Protein AF-A0AB34ILG1-F1 (afdb_monomer)

Structure (mmCIF, N/CA/C/O backbone):
data_AF-A0AB34ILG1-F1
#
_entry.id   AF-A0AB34ILG1-F1
#
loop_
_atom_site.group_PDB
_atom_site.id
_atom_site.type_symbol
_atom_site.label_atom_id
_atom_site.label_alt_id
_atom_site.label_comp_id
_atom_site.label_asym_id
_atom_site.label_entity_id
_atom_site.label_seq_id
_atom_site.pdbx_PDB_ins_code
_atom_site.Cartn_x
_atom_site.Cartn_y
_atom_site.Cartn_z
_atom_site.occupancy
_atom_site.B_iso_or_equiv
_atom_site.auth_seq_id
_atom_site.auth_comp_id
_atom_site.auth_asym_id
_atom_site.auth_atom_id
_atom_site.pdbx_PDB_model_num
ATOM 1 N N . MET A 1 1 ? 26.987 10.050 3.019 1.00 57.41 1 MET A N 1
ATOM 2 C CA . MET A 1 1 ? 26.642 11.376 2.452 1.00 57.41 1 MET A CA 1
ATOM 3 C C . MET A 1 1 ? 26.433 11.309 0.934 1.00 57.41 1 MET A C 1
ATOM 5 O O . MET A 1 1 ? 25.330 11.596 0.497 1.00 57.41 1 MET A O 1
ATOM 9 N N . LEU A 1 2 ? 27.408 10.835 0.140 1.00 61.94 2 LEU A N 1
ATOM 10 C CA . LEU A 1 2 ? 27.275 10.655 -1.325 1.00 61.94 2 LEU A CA 1
ATOM 11 C C . LEU A 1 2 ? 26.090 9.765 -1.751 1.00 61.94 2 LEU A C 1
ATOM 13 O O . LEU A 1 2 ? 25.306 10.160 -2.605 1.00 61.94 2 LEU A O 1
ATOM 17 N N . GLN A 1 3 ? 25.895 8.614 -1.101 1.00 64.69 3 GLN A N 1
ATOM 18 C CA . GLN A 1 3 ? 24.770 7.710 -1.397 1.00 64.69 3 GLN A CA 1
ATOM 19 C C . GLN A 1 3 ? 23.391 8.344 -1.128 1.00 64.69 3 GLN A C 1
ATOM 21 O O . GLN A 1 3 ? 22.456 8.147 -1.898 1.00 64.69 3 GLN A O 1
ATOM 26 N N . GLN A 1 4 ? 23.262 9.152 -0.069 1.00 67.81 4 GLN A N 1
ATOM 27 C CA . GLN A 1 4 ? 22.016 9.868 0.233 1.00 67.81 4 GLN A CA 1
ATOM 28 C C . GLN A 1 4 ? 21.728 10.955 -0.808 1.00 67.81 4 GLN A C 1
ATOM 30 O O . GLN A 1 4 ? 20.590 11.097 -1.243 1.00 67.81 4 GLN A O 1
ATOM 35 N N . PHE A 1 5 ? 22.754 11.687 -1.249 1.00 72.12 5 PHE A N 1
ATOM 36 C CA . PHE A 1 5 ? 22.608 12.703 -2.291 1.00 72.12 5 PHE A CA 1
ATOM 37 C C . PHE A 1 5 ? 22.235 12.089 -3.649 1.00 72.12 5 PHE A C 1
ATOM 39 O O . PHE A 1 5 ? 21.337 12.585 -4.333 1.00 72.12 5 PHE A O 1
ATOM 46 N N . ALA A 1 6 ? 22.866 10.967 -4.008 1.00 76.69 6 ALA A N 1
ATOM 47 C CA . ALA A 1 6 ? 22.524 10.207 -5.205 1.00 76.69 6 ALA A CA 1
ATOM 48 C C . ALA A 1 6 ? 21.062 9.732 -5.164 1.00 76.69 6 ALA A C 1
ATOM 50 O O . ALA A 1 6 ? 20.320 9.959 -6.117 1.00 76.69 6 ALA A O 1
ATOM 51 N N .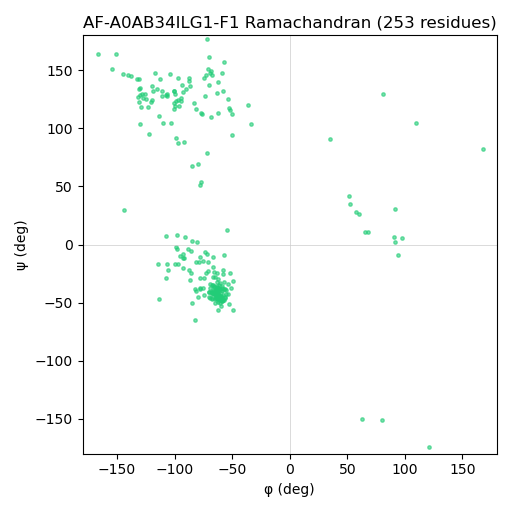 ARG A 1 7 ? 20.610 9.171 -4.033 1.00 76.38 7 ARG A N 1
ATOM 52 C CA . ARG A 1 7 ? 19.216 8.740 -3.852 1.00 76.38 7 ARG A CA 1
ATOM 53 C C . ARG A 1 7 ? 18.220 9.893 -3.986 1.00 76.38 7 ARG A C 1
ATOM 55 O O . ARG A 1 7 ? 17.243 9.754 -4.710 1.00 76.38 7 ARG A O 1
ATOM 62 N N . LEU A 1 8 ? 18.483 11.038 -3.353 1.00 83.31 8 LEU A N 1
ATOM 63 C CA . LEU A 1 8 ? 17.628 12.227 -3.470 1.00 83.31 8 LEU A CA 1
ATOM 64 C C . LEU A 1 8 ? 17.539 12.737 -4.914 1.00 83.31 8 LEU A C 1
ATOM 66 O O . LEU A 1 8 ? 16.471 13.151 -5.360 1.00 83.31 8 LEU A O 1
ATOM 70 N N . THR A 1 9 ? 18.648 12.679 -5.652 1.00 85.06 9 THR A N 1
ATOM 71 C CA . THR A 1 9 ? 18.693 13.078 -7.065 1.00 85.06 9 THR A CA 1
ATOM 72 C C . THR A 1 9 ? 17.872 12.126 -7.934 1.00 85.06 9 THR A C 1
ATOM 74 O O . THR A 1 9 ? 17.068 12.575 -8.750 1.00 85.06 9 THR A O 1
ATOM 77 N N . VAL A 1 10 ? 18.024 10.812 -7.729 1.00 85.44 10 VAL A N 1
ATOM 78 C CA . VAL A 1 10 ? 17.210 9.795 -8.411 1.00 85.44 10 VAL A CA 1
ATOM 79 C C . VAL A 1 10 ? 15.730 9.995 -8.089 1.00 85.44 10 VAL A C 1
ATOM 81 O O . VAL A 1 10 ? 14.915 10.013 -9.007 1.00 85.44 10 VAL A O 1
ATOM 84 N N . ASP A 1 11 ? 15.376 10.236 -6.826 1.00 86.62 11 ASP A N 1
ATOM 85 C CA . ASP A 1 11 ? 13.991 10.480 -6.412 1.00 86.62 11 ASP A CA 1
ATOM 86 C C . ASP A 1 11 ? 13.402 11.733 -7.063 1.00 86.62 11 ASP A C 1
ATOM 88 O O . ASP A 1 11 ? 12.284 11.684 -7.578 1.00 86.62 11 ASP A O 1
ATOM 92 N N . ALA A 1 12 ? 14.157 12.832 -7.135 1.00 87.88 12 ALA A N 1
ATOM 93 C CA . ALA A 1 12 ? 13.716 14.056 -7.802 1.00 87.88 12 ALA A CA 1
ATOM 94 C C . ALA A 1 12 ? 13.417 13.844 -9.300 1.00 87.88 12 ALA A C 1
ATOM 96 O O . ALA A 1 12 ? 12.498 14.464 -9.838 1.00 87.88 12 ALA A O 1
ATOM 97 N N . LEU A 1 13 ? 14.155 12.950 -9.967 1.00 88.12 13 LEU A N 1
ATOM 98 C CA . LEU A 1 13 ? 13.954 12.611 -11.379 1.00 88.12 13 LEU A CA 1
ATOM 99 C C . LEU A 1 13 ? 12.837 11.580 -11.592 1.00 88.12 13 LEU A C 1
ATOM 101 O O . LEU A 1 13 ? 12.086 11.670 -12.567 1.00 88.12 13 LEU A O 1
ATOM 105 N N . MET A 1 14 ? 12.737 10.591 -10.703 1.00 86.44 14 MET A N 1
ATOM 106 C CA . MET A 1 14 ? 11.816 9.464 -10.838 1.00 86.44 14 MET A CA 1
ATOM 107 C C . MET A 1 14 ? 10.406 9.804 -10.379 1.00 86.44 14 MET A C 1
ATOM 109 O O . MET A 1 14 ? 9.450 9.418 -11.050 1.00 86.44 14 MET A O 1
ATOM 113 N N . ARG A 1 15 ? 10.260 10.561 -9.286 1.00 87.81 15 ARG A N 1
ATOM 114 C CA . ARG A 1 15 ? 8.960 10.924 -8.715 1.00 87.81 15 ARG A CA 1
ATOM 115 C C . ARG A 1 15 ? 7.973 11.475 -9.750 1.00 87.81 15 ARG A C 1
ATOM 117 O O . ARG A 1 15 ? 6.908 10.881 -9.880 1.00 87.81 15 ARG A O 1
ATOM 124 N N . PRO A 1 16 ? 8.270 12.547 -10.515 1.00 89.50 16 PRO A N 1
ATOM 125 C CA . PRO A 1 16 ? 7.291 13.098 -11.454 1.00 89.50 16 PRO A CA 1
ATOM 126 C C . PRO A 1 16 ? 6.920 12.108 -12.566 1.00 89.50 16 PRO A C 1
ATOM 128 O O . PRO A 1 16 ? 5.757 12.041 -12.960 1.00 89.50 16 PRO A O 1
ATOM 131 N N . LYS A 1 17 ? 7.882 11.302 -13.037 1.00 89.06 17 LYS A N 1
ATOM 132 C CA . LYS A 1 17 ? 7.656 10.300 -14.089 1.00 89.06 17 LYS A CA 1
ATOM 133 C C . LYS A 1 17 ? 6.755 9.169 -13.609 1.00 89.06 17 LYS A C 1
ATOM 135 O O . LYS A 1 17 ? 5.810 8.815 -14.305 1.00 89.06 17 LYS A O 1
ATOM 140 N N . VAL A 1 18 ? 7.036 8.626 -12.424 1.00 88.38 18 VAL A N 1
ATOM 141 C CA . VAL A 1 18 ? 6.233 7.555 -11.822 1.00 88.38 18 VAL A CA 1
ATOM 142 C C . VAL A 1 18 ? 4.836 8.064 -11.498 1.00 88.38 18 VAL A C 1
ATOM 144 O O . VAL A 1 18 ? 3.868 7.416 -11.871 1.00 88.38 18 VAL A O 1
ATOM 147 N N . THR A 1 19 ? 4.713 9.237 -10.873 1.00 89.00 19 THR A N 1
ATOM 148 C CA . THR A 1 19 ? 3.407 9.815 -10.535 1.00 89.00 19 THR A CA 1
ATOM 149 C C . THR A 1 19 ? 2.547 10.028 -11.783 1.00 89.00 19 THR A C 1
ATOM 151 O O . THR A 1 19 ? 1.402 9.589 -11.796 1.00 89.00 19 THR A O 1
ATOM 154 N N . SER A 1 20 ? 3.086 10.638 -12.846 1.00 89.31 20 SER A N 1
ATOM 155 C CA . SER A 1 20 ? 2.334 10.837 -14.096 1.00 89.31 20 SER A CA 1
ATOM 156 C C . SER A 1 20 ? 1.965 9.507 -14.756 1.00 89.31 20 SER A C 1
ATOM 158 O O . SER A 1 20 ? 0.814 9.307 -15.127 1.00 89.31 20 SER A O 1
ATOM 160 N N . LEU A 1 21 ? 2.892 8.546 -14.836 1.00 88.25 21 LEU A N 1
ATOM 161 C CA . LEU A 1 21 ? 2.586 7.216 -15.369 1.00 88.25 21 LEU A CA 1
ATOM 162 C C . LEU A 1 21 ? 1.438 6.551 -14.592 1.00 88.25 21 LEU A C 1
ATOM 164 O O . LEU A 1 21 ? 0.488 6.051 -15.194 1.00 88.25 21 LEU A O 1
ATOM 168 N N . VAL A 1 22 ? 1.509 6.581 -13.262 1.00 88.75 22 VAL A N 1
ATOM 169 C CA . VAL A 1 22 ? 0.510 5.982 -12.379 1.00 88.75 22 VAL A CA 1
ATOM 170 C C . VAL A 1 22 ? -0.857 6.635 -12.562 1.00 88.75 22 VAL A C 1
ATOM 172 O O . VAL A 1 22 ? -1.812 5.937 -12.887 1.00 88.75 22 VAL A O 1
ATOM 175 N N . PHE A 1 23 ? -0.978 7.950 -12.395 1.00 88.56 23 PHE A N 1
ATOM 176 C CA . PHE A 1 23 ? -2.291 8.599 -12.407 1.00 88.56 23 PHE A CA 1
ATOM 177 C C . PHE A 1 23 ? -2.852 8.787 -13.819 1.00 88.56 23 PHE A C 1
ATOM 179 O O . PHE A 1 23 ? -4.040 8.551 -14.032 1.00 88.56 23 PHE A O 1
ATOM 186 N N . ASP A 1 24 ? -2.014 9.116 -14.804 1.00 87.31 24 ASP A N 1
ATOM 187 C CA . ASP A 1 24 ? -2.493 9.474 -16.144 1.00 87.31 24 ASP A CA 1
ATOM 188 C C . ASP A 1 24 ? -2.689 8.254 -17.052 1.00 87.31 24 ASP A C 1
ATOM 190 O O . ASP A 1 24 ? -3.519 8.289 -17.964 1.00 87.31 24 ASP A O 1
ATOM 194 N N . LYS A 1 25 ? -1.902 7.184 -16.864 1.00 84.00 25 LYS A N 1
ATOM 195 C CA . LYS A 1 25 ? -1.893 6.031 -17.784 1.00 84.00 25 LYS A CA 1
ATOM 196 C C . LYS A 1 25 ? -2.433 4.756 -17.162 1.00 84.00 25 LYS A C 1
ATOM 198 O O . LYS A 1 25 ? -3.242 4.089 -17.811 1.00 84.00 25 LYS A O 1
ATOM 203 N N . LEU A 1 26 ? -1.982 4.437 -15.949 1.00 85.50 26 LEU A N 1
ATOM 204 C CA . LEU A 1 26 ? -2.299 3.179 -15.278 1.00 85.50 26 LEU A CA 1
ATOM 205 C C . LEU A 1 26 ? -3.665 3.242 -14.588 1.00 85.50 26 LEU A C 1
ATOM 207 O O . LEU A 1 26 ? -4.596 2.568 -15.011 1.00 85.50 26 LEU A O 1
ATOM 211 N N . LEU A 1 27 ? -3.802 4.101 -13.577 1.00 86.19 27 LEU A N 1
ATOM 212 C CA . LEU A 1 27 ? -5.040 4.254 -12.809 1.00 86.19 27 LEU A CA 1
ATOM 213 C C . LEU A 1 27 ? -6.090 5.076 -13.560 1.00 86.19 27 LEU A C 1
ATOM 215 O O . LEU A 1 27 ? -7.281 4.877 -13.343 1.00 86.19 27 LEU A O 1
ATOM 219 N N . ARG A 1 28 ? -5.648 6.006 -14.423 1.00 86.75 28 ARG A N 1
ATOM 220 C CA . ARG A 1 28 ? -6.508 6.954 -15.162 1.00 86.75 28 ARG A CA 1
ATOM 221 C C . ARG A 1 28 ? -7.474 7.692 -14.232 1.00 86.75 28 ARG A C 1
ATOM 223 O O . ARG A 1 28 ? -8.650 7.861 -14.538 1.00 86.75 28 ARG A O 1
ATOM 230 N N . MET A 1 29 ? -6.950 8.101 -13.086 1.00 86.44 29 MET A N 1
ATOM 231 C CA . MET A 1 29 ? -7.697 8.656 -11.966 1.00 86.44 29 MET A CA 1
ATOM 232 C C . MET A 1 29 ? -6.999 9.925 -11.498 1.00 86.44 29 MET A C 1
ATOM 234 O O . MET A 1 29 ? -5.769 9.987 -11.467 1.00 86.44 29 MET A O 1
ATOM 238 N N . GLN A 1 30 ? -7.767 10.934 -11.101 1.00 88.88 30 GLN A N 1
ATOM 239 C CA . GLN A 1 30 ? -7.192 12.128 -10.495 1.00 88.88 30 GLN A CA 1
ATOM 240 C C . GLN A 1 30 ? -6.737 11.834 -9.058 1.00 88.88 30 GLN A C 1
ATOM 242 O O . GLN A 1 30 ? -7.444 11.145 -8.318 1.00 88.88 30 GLN A O 1
ATOM 247 N N . PRO A 1 31 ? -5.615 12.409 -8.581 1.00 90.06 31 PRO A N 1
ATOM 248 C CA . PRO A 1 31 ? -5.182 12.226 -7.195 1.00 90.06 31 PRO A CA 1
ATOM 249 C C . PRO A 1 31 ? -6.268 12.575 -6.166 1.00 90.06 31 PRO A C 1
ATOM 251 O O . PRO A 1 31 ? -6.365 11.923 -5.134 1.00 90.06 31 PRO A O 1
ATOM 254 N N . SER A 1 32 ? -7.124 13.563 -6.445 1.00 90.31 32 SER A N 1
ATOM 255 C CA . SER A 1 32 ? -8.251 13.917 -5.574 1.00 90.31 32 SER A CA 1
ATOM 256 C C . SER A 1 32 ? -9.294 12.805 -5.444 1.00 90.31 32 SER A C 1
ATOM 258 O O . SER A 1 32 ? -9.828 12.608 -4.357 1.00 90.31 32 SER A O 1
ATOM 260 N N . GLU A 1 33 ? -9.575 12.070 -6.521 1.00 89.12 33 GLU A N 1
ATOM 261 C CA . GLU A 1 33 ? -10.524 10.948 -6.513 1.00 89.12 33 GLU A CA 1
ATOM 262 C C . GLU A 1 33 ? -9.976 9.798 -5.665 1.00 89.12 33 GLU A C 1
ATOM 264 O O . GLU A 1 33 ? -10.688 9.271 -4.808 1.00 89.12 33 GLU A O 1
ATOM 269 N N . LEU A 1 34 ? -8.677 9.501 -5.815 1.00 90.38 34 LEU A N 1
ATOM 270 C CA . LEU A 1 34 ? -7.978 8.545 -4.957 1.00 90.38 34 LEU A CA 1
ATOM 271 C C . LEU A 1 34 ? -8.098 8.942 -3.481 1.00 90.38 34 LEU A C 1
ATOM 273 O O . LEU A 1 34 ? -8.379 8.088 -2.648 1.00 90.38 34 LEU A O 1
ATOM 277 N N . LEU A 1 35 ? -7.902 10.219 -3.138 1.00 90.81 35 LEU A N 1
ATOM 27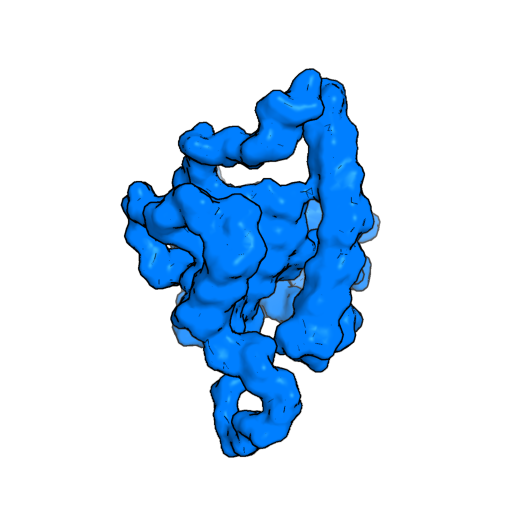8 C CA . LEU A 1 35 ? -7.972 10.678 -1.745 1.00 90.81 35 LEU A CA 1
ATOM 279 C C . LEU A 1 35 ? -9.383 10.566 -1.151 1.00 90.81 35 LEU A C 1
ATOM 281 O O . LEU A 1 35 ? -9.514 10.240 0.030 1.00 90.81 35 LEU A O 1
ATOM 285 N N . VAL A 1 36 ? -10.433 10.789 -1.948 1.00 88.88 36 VAL A N 1
ATOM 286 C CA . VAL A 1 36 ? -11.825 10.574 -1.514 1.00 88.88 36 VAL A CA 1
ATOM 287 C C . VAL A 1 36 ? -12.071 9.093 -1.224 1.00 88.88 36 VAL A C 1
ATOM 289 O O . VAL A 1 36 ? -12.543 8.761 -0.135 1.00 88.88 36 VAL A O 1
ATOM 292 N N . GLY A 1 37 ? -11.698 8.204 -2.151 1.00 88.62 37 GLY A N 1
ATOM 293 C CA . GLY A 1 37 ? -11.841 6.757 -1.968 1.00 88.62 37 GLY A CA 1
ATOM 294 C C . GLY A 1 37 ? -11.010 6.229 -0.795 1.00 88.62 37 GLY A C 1
ATOM 295 O O . GLY A 1 37 ? -11.519 5.496 0.051 1.00 88.62 37 GLY A O 1
ATOM 296 N N . ALA A 1 38 ? -9.759 6.677 -0.678 1.00 89.69 38 ALA A N 1
ATOM 297 C CA . ALA A 1 38 ? -8.869 6.334 0.427 1.00 89.69 38 ALA A CA 1
ATOM 298 C C . ALA A 1 38 ? -9.441 6.769 1.781 1.00 89.69 38 ALA A C 1
ATOM 300 O O . ALA A 1 38 ? -9.351 6.026 2.756 1.00 89.69 38 ALA A O 1
ATOM 301 N N . SER A 1 39 ? -10.059 7.952 1.845 1.00 87.38 39 SER A N 1
ATOM 302 C CA . SER A 1 39 ? -10.719 8.426 3.061 1.00 87.38 39 SER A CA 1
ATOM 303 C C . SER A 1 39 ? -11.874 7.512 3.463 1.00 87.38 39 SER A C 1
ATOM 305 O O . SER A 1 39 ? -11.930 7.071 4.611 1.00 87.38 39 SER A O 1
ATOM 307 N N . GLN A 1 40 ? -12.749 7.152 2.522 1.00 87.62 40 GLN A N 1
ATOM 308 C CA . GLN A 1 40 ? -13.865 6.238 2.785 1.00 87.62 40 GLN A CA 1
ATOM 309 C C . GLN A 1 40 ? -13.376 4.857 3.242 1.00 87.62 40 GLN A C 1
ATOM 311 O O . GLN A 1 40 ? -13.839 4.350 4.262 1.00 87.62 40 GLN A O 1
ATOM 316 N N . ALA A 1 41 ? -12.390 4.284 2.548 1.00 89.12 41 ALA A N 1
ATOM 317 C CA . ALA A 1 41 ? -11.806 2.994 2.904 1.00 89.12 41 ALA A CA 1
ATOM 318 C C . ALA A 1 41 ? -11.176 3.007 4.308 1.00 89.12 41 ALA A C 1
ATOM 320 O O . ALA A 1 41 ? -11.413 2.100 5.107 1.00 89.12 41 ALA A O 1
ATOM 321 N N . ALA A 1 42 ? -10.431 4.063 4.648 1.00 87.06 42 ALA A N 1
ATOM 322 C CA . ALA A 1 42 ? -9.822 4.210 5.965 1.00 87.06 42 ALA A CA 1
ATOM 323 C C . ALA A 1 42 ? -10.875 4.317 7.087 1.00 87.06 42 ALA A C 1
ATOM 325 O O . ALA A 1 42 ? -10.692 3.725 8.152 1.00 87.06 42 ALA A O 1
ATOM 326 N N . HIS A 1 43 ? -12.005 4.997 6.848 1.00 84.50 43 HIS A N 1
ATOM 327 C CA . HIS A 1 43 ? -13.126 5.034 7.798 1.00 84.50 43 HIS A CA 1
ATOM 328 C C . HIS A 1 43 ? -13.745 3.645 7.995 1.00 84.50 43 HIS A C 1
ATOM 330 O O . HIS A 1 43 ? -13.954 3.224 9.134 1.00 84.50 43 HIS A O 1
ATOM 336 N N . THR A 1 44 ? -13.997 2.912 6.908 1.00 88.50 44 THR A N 1
ATOM 337 C CA . THR A 1 44 ? -14.553 1.553 6.964 1.00 88.50 44 THR A CA 1
ATOM 338 C C . THR A 1 44 ? -13.655 0.612 7.767 1.00 88.50 44 THR A C 1
ATOM 340 O O . THR A 1 44 ? -14.126 -0.050 8.694 1.00 88.50 44 THR A O 1
ATOM 343 N N . ILE A 1 45 ? -12.349 0.609 7.487 1.00 88.69 45 ILE A N 1
ATOM 344 C CA . ILE A 1 45 ? -11.373 -0.215 8.211 1.00 88.69 45 ILE A CA 1
ATOM 345 C C . ILE A 1 45 ? -11.310 0.179 9.687 1.00 88.69 45 ILE A C 1
ATOM 347 O O . ILE A 1 45 ? -11.297 -0.687 10.559 1.00 88.69 45 ILE A O 1
ATOM 351 N N . ASN A 1 46 ? -11.340 1.472 10.004 1.00 84.06 46 ASN A N 1
ATOM 352 C CA . ASN A 1 46 ? -11.317 1.919 11.396 1.00 84.06 46 ASN A CA 1
ATOM 353 C C . ASN A 1 46 ? -12.559 1.519 12.178 1.00 84.06 46 ASN A C 1
ATOM 355 O O . ASN A 1 46 ? -12.453 1.177 13.359 1.00 84.06 46 ASN A O 1
ATOM 359 N N . ASN A 1 47 ? -13.721 1.527 11.530 1.00 82.81 47 ASN A N 1
ATOM 360 C CA . ASN A 1 47 ? -14.955 1.033 12.125 1.00 82.81 47 ASN A CA 1
ATOM 361 C C . ASN A 1 47 ? -14.859 -0.472 12.403 1.00 82.81 47 ASN A C 1
ATOM 363 O O . ASN A 1 47 ? -15.196 -0.902 13.507 1.00 82.81 47 ASN A O 1
ATOM 367 N N . ALA A 1 48 ? -14.318 -1.252 11.462 1.00 87.81 48 ALA A N 1
ATOM 368 C CA . ALA A 1 48 ? -14.079 -2.681 11.655 1.00 87.81 48 ALA A CA 1
ATOM 369 C C . ALA A 1 48 ? -13.070 -2.958 12.785 1.00 87.81 48 ALA A C 1
ATOM 371 O O . ALA A 1 48 ? -13.337 -3.791 13.647 1.00 87.81 48 ALA A O 1
ATOM 372 N N . ILE A 1 49 ? -11.962 -2.211 12.869 1.00 85.31 49 ILE A N 1
ATOM 373 C CA . ILE A 1 49 ? -10.986 -2.310 13.973 1.00 85.31 49 ILE A CA 1
ATOM 374 C C . ILE A 1 49 ? -11.644 -1.946 15.312 1.00 85.31 49 ILE A C 1
ATOM 376 O O . ILE A 1 49 ? -11.418 -2.611 16.325 1.00 85.31 49 ILE A O 1
ATOM 380 N N . GLY A 1 50 ? -12.478 -0.903 15.329 1.00 79.06 50 GLY A N 1
ATOM 381 C CA . GLY A 1 50 ? -13.260 -0.508 16.498 1.00 79.06 50 GLY A CA 1
ATOM 382 C C . GLY A 1 50 ? -14.198 -1.619 16.975 1.00 79.06 50 GLY A C 1
ATOM 383 O O . GLY A 1 50 ? -14.186 -1.959 18.159 1.00 79.06 50 GLY A O 1
ATOM 384 N N . ALA A 1 51 ? -14.952 -2.238 16.067 1.00 81.06 51 ALA A N 1
ATOM 385 C CA . ALA A 1 51 ? -15.823 -3.369 16.381 1.00 81.06 51 ALA A CA 1
ATOM 386 C C . ALA A 1 51 ? -15.029 -4.600 16.854 1.00 81.06 51 ALA A C 1
ATOM 388 O O . ALA A 1 51 ? -15.339 -5.173 17.902 1.00 81.06 51 ALA A O 1
ATOM 389 N N . ALA A 1 52 ? -13.932 -4.933 16.169 1.00 83.88 52 ALA A N 1
ATOM 390 C CA . ALA A 1 52 ? -13.053 -6.045 16.523 1.00 83.88 52 ALA A CA 1
ATOM 391 C C . ALA A 1 52 ? -12.416 -5.858 17.906 1.00 83.88 52 ALA A C 1
ATOM 393 O O . ALA A 1 52 ? -12.293 -6.816 18.670 1.00 83.88 52 ALA A O 1
ATOM 394 N N . SER A 1 53 ? -12.094 -4.619 18.293 1.00 77.75 53 SER A N 1
ATOM 395 C CA . SER A 1 53 ? -11.620 -4.313 19.649 1.00 77.75 53 SER A CA 1
ATOM 396 C C . SER A 1 53 ? -12.663 -4.599 20.739 1.00 77.75 53 SER A C 1
ATOM 398 O O . SER A 1 53 ? -12.294 -4.894 21.872 1.00 77.75 53 SER A O 1
ATOM 400 N N . CYS A 1 54 ? -13.952 -4.597 20.388 1.00 74.56 54 CYS A N 1
ATOM 401 C CA . CYS A 1 54 ? -15.064 -4.978 21.264 1.00 74.56 54 CYS A CA 1
ATOM 402 C C . CYS A 1 54 ? -15.421 -6.477 21.171 1.00 74.56 54 CYS A C 1
ATOM 404 O O . CYS A 1 54 ? -16.419 -6.902 21.755 1.00 74.56 54 CYS A O 1
ATOM 406 N N . GLY A 1 55 ? -14.636 -7.273 20.435 1.00 75.06 55 GLY A N 1
ATOM 407 C CA . GLY A 1 55 ? -14.845 -8.710 20.241 1.00 75.06 55 GLY A CA 1
ATOM 408 C C . GLY A 1 55 ? -15.706 -9.097 19.035 1.00 75.06 55 GLY A C 1
ATOM 409 O O . GLY A 1 55 ? -16.004 -10.277 18.898 1.00 75.06 55 GLY A O 1
ATOM 410 N N . GLN A 1 56 ? -16.090 -8.147 18.175 1.00 82.12 56 GLN A N 1
ATOM 411 C CA . GLN A 1 56 ? -16.871 -8.397 16.954 1.00 82.12 56 GLN A CA 1
ATOM 412 C C . GLN A 1 56 ? -15.938 -8.439 15.737 1.00 82.12 56 GLN A C 1
ATOM 414 O O . GLN A 1 56 ? -15.602 -7.395 15.174 1.00 82.12 56 GLN A O 1
ATOM 419 N N . ARG A 1 57 ? -15.442 -9.631 15.379 1.00 85.44 57 ARG A N 1
ATOM 420 C CA . ARG A 1 57 ? -14.470 -9.814 14.281 1.00 85.44 57 ARG A CA 1
ATOM 421 C C . ARG A 1 57 ? -15.137 -9.857 12.901 1.00 85.44 57 ARG A C 1
ATOM 423 O O . ARG A 1 57 ? -14.468 -9.628 11.902 1.00 85.44 57 ARG A O 1
ATOM 430 N N . GLU A 1 58 ? -16.451 -10.043 12.848 1.00 89.75 58 GLU A N 1
ATOM 431 C CA . GLU A 1 58 ? -17.208 -10.299 11.620 1.00 89.75 58 GLU A CA 1
ATOM 432 C C . GLU A 1 58 ? -17.018 -9.191 10.574 1.00 89.75 58 GLU A C 1
ATOM 434 O O . GLU A 1 58 ? -16.879 -9.471 9.389 1.00 89.75 58 GLU A O 1
ATOM 439 N N . LEU A 1 59 ? -16.945 -7.928 11.013 1.00 88.69 59 LEU A N 1
ATOM 440 C CA . LEU A 1 59 ? -16.700 -6.801 10.110 1.00 88.69 59 LEU A CA 1
ATOM 441 C C . LEU A 1 59 ? -15.284 -6.800 9.532 1.00 88.69 59 LEU A C 1
ATOM 443 O O . LEU A 1 59 ? -15.098 -6.360 8.407 1.00 88.69 59 LEU A O 1
ATOM 447 N N . LEU A 1 60 ? -14.285 -7.245 10.294 1.00 89.19 60 LEU A N 1
ATOM 448 C CA . LEU A 1 60 ? -12.909 -7.309 9.807 1.00 89.19 60 LEU A CA 1
ATOM 449 C C . LEU A 1 60 ? -12.727 -8.487 8.842 1.00 89.19 60 LEU A C 1
ATOM 451 O O . LEU A 1 60 ? -12.030 -8.339 7.843 1.00 89.19 60 LEU A O 1
ATOM 455 N N . ASP A 1 61 ? -13.383 -9.617 9.116 1.00 92.75 61 ASP A N 1
ATOM 456 C CA . ASP A 1 61 ? -13.357 -10.794 8.245 1.00 92.75 61 ASP A CA 1
ATOM 457 C C . ASP A 1 61 ? -14.076 -10.511 6.912 1.00 92.75 61 ASP A C 1
ATOM 459 O O . ASP A 1 61 ? -13.525 -10.806 5.855 1.00 92.75 61 ASP A O 1
ATOM 463 N N . ALA A 1 62 ? -15.217 -9.809 6.935 1.00 94.00 62 ALA A N 1
ATOM 464 C CA . ALA A 1 62 ? -15.912 -9.372 5.718 1.00 94.00 62 ALA A CA 1
ATOM 465 C C . ALA A 1 62 ? -15.034 -8.483 4.813 1.00 94.00 62 ALA A C 1
ATOM 467 O O . ALA A 1 62 ? -15.050 -8.624 3.595 1.00 94.00 62 ALA A O 1
ATOM 468 N N . LEU A 1 63 ? -14.205 -7.602 5.391 1.00 93.31 63 LEU A N 1
ATOM 469 C CA . LEU A 1 63 ? -13.274 -6.781 4.603 1.00 93.31 63 LEU A CA 1
ATOM 470 C C . LEU A 1 63 ? -12.177 -7.604 3.919 1.00 93.31 63 LEU A C 1
ATOM 472 O O . LEU A 1 63 ? -11.651 -7.169 2.895 1.00 93.31 63 LEU A O 1
ATOM 476 N N . VAL A 1 64 ? -11.799 -8.748 4.494 1.00 92.69 64 VAL A N 1
ATOM 477 C CA . VAL A 1 64 ? -10.852 -9.680 3.867 1.00 92.69 64 VAL A CA 1
ATOM 478 C C . VAL A 1 64 ? -11.539 -10.427 2.726 1.00 92.69 64 VAL A C 1
ATOM 480 O O . VAL A 1 64 ? -10.954 -10.557 1.655 1.00 92.69 64 VAL A O 1
ATOM 483 N N . GLU A 1 65 ? -12.777 -10.881 2.936 1.00 92.62 65 GLU A N 1
ATOM 484 C CA . GLU A 1 65 ? -13.581 -11.563 1.911 1.00 92.62 65 GLU A CA 1
ATOM 485 C C . GLU A 1 65 ? -13.832 -10.671 0.684 1.00 92.62 65 GLU A C 1
ATOM 487 O O . GLU A 1 65 ? -13.735 -11.144 -0.449 1.00 92.62 65 GLU A O 1
ATOM 492 N N . ASP A 1 66 ? -14.061 -9.374 0.903 1.00 90.88 66 ASP A N 1
ATOM 493 C CA . ASP A 1 66 ? -14.252 -8.373 -0.154 1.00 90.88 66 ASP A CA 1
ATOM 494 C C . ASP A 1 66 ? -12.933 -7.862 -0.781 1.00 90.88 66 ASP A C 1
ATOM 496 O O . ASP A 1 66 ? -12.962 -6.981 -1.645 1.00 90.88 66 ASP A O 1
ATOM 500 N N . ASP A 1 67 ? -11.774 -8.389 -0.361 1.00 88.81 67 ASP A N 1
ATOM 501 C CA . ASP A 1 67 ? -10.423 -7.977 -0.791 1.00 88.81 67 ASP A CA 1
ATOM 502 C C . ASP A 1 67 ? -10.112 -6.480 -0.549 1.00 88.81 67 ASP A C 1
ATOM 504 O O . ASP A 1 67 ? -9.303 -5.850 -1.229 1.00 88.81 67 ASP A O 1
ATOM 508 N N . LEU A 1 68 ? -10.743 -5.880 0.465 1.00 91.25 68 LEU A N 1
ATOM 509 C CA . LEU A 1 68 ? -10.524 -4.482 0.854 1.00 91.25 68 LEU A CA 1
ATOM 510 C C . LEU A 1 68 ? -9.340 -4.318 1.814 1.00 91.25 68 LEU A C 1
ATOM 512 O O . LEU A 1 68 ? -8.729 -3.245 1.877 1.00 91.25 68 LEU A O 1
ATOM 516 N N . ILE A 1 69 ? -8.997 -5.372 2.558 1.00 91.62 69 ILE A N 1
ATOM 517 C CA . ILE A 1 69 ? -7.838 -5.414 3.450 1.00 91.62 69 ILE A CA 1
ATOM 518 C C . ILE A 1 69 ? -7.010 -6.676 3.215 1.00 91.62 69 ILE A C 1
ATOM 520 O O . ILE A 1 69 ? -7.530 -7.761 2.975 1.00 91.62 69 ILE A O 1
ATOM 524 N N . ASP A 1 70 ? -5.695 -6.525 3.311 1.00 88.94 70 ASP A N 1
ATOM 525 C CA . ASP A 1 70 ? -4.754 -7.631 3.222 1.00 88.94 70 ASP A CA 1
ATOM 526 C C . ASP A 1 70 ? -4.949 -8.647 4.360 1.00 88.94 70 ASP A C 1
ATOM 528 O O . ASP A 1 70 ? -4.989 -8.233 5.523 1.00 88.94 70 ASP A O 1
ATOM 532 N N . PRO A 1 71 ? -5.044 -9.963 4.070 1.00 88.38 71 PRO A N 1
ATOM 533 C CA . PRO A 1 71 ? -5.193 -10.984 5.103 1.00 88.38 71 PRO A CA 1
ATOM 534 C C . PRO A 1 71 ? -4.067 -10.950 6.142 1.00 88.38 71 PRO A C 1
ATOM 536 O O . PRO A 1 71 ? -4.330 -11.084 7.334 1.00 88.38 71 PRO A O 1
ATOM 539 N N . ILE A 1 72 ? -2.822 -10.695 5.722 1.00 87.56 72 ILE A N 1
ATOM 540 C CA . ILE A 1 72 ? -1.661 -10.599 6.617 1.00 87.56 72 ILE A CA 1
ATOM 541 C C . ILE A 1 72 ? -1.814 -9.386 7.535 1.00 87.56 72 ILE A C 1
ATOM 543 O O . ILE A 1 72 ? -1.548 -9.479 8.735 1.00 87.56 72 ILE A O 1
ATOM 547 N N . LEU A 1 73 ? -2.265 -8.247 6.998 1.00 88.50 73 LEU A N 1
ATOM 548 C CA . LEU A 1 73 ? -2.562 -7.064 7.809 1.00 88.50 73 LEU A CA 1
ATOM 549 C C . LEU A 1 73 ? -3.711 -7.338 8.791 1.00 88.50 73 LEU A C 1
ATOM 551 O O . LEU A 1 73 ? -3.589 -7.001 9.971 1.00 88.50 73 LEU A O 1
ATOM 555 N N . SER A 1 74 ? -4.796 -7.960 8.327 1.00 90.75 74 SER A N 1
ATOM 556 C CA . SER A 1 74 ? -5.958 -8.324 9.143 1.00 90.75 74 SER A CA 1
ATOM 557 C C . SER A 1 74 ? -5.568 -9.241 10.305 1.00 90.75 74 SER A C 1
ATOM 559 O O . SER A 1 74 ? -5.877 -8.948 11.463 1.00 90.75 74 SER A O 1
ATOM 561 N N . ASP A 1 75 ? -4.784 -10.285 10.037 1.00 88.62 75 ASP A N 1
ATOM 562 C CA . ASP A 1 75 ? -4.275 -11.193 11.063 1.00 88.62 75 ASP A CA 1
ATOM 563 C C . ASP A 1 75 ? -3.339 -10.484 12.044 1.00 88.62 75 ASP A C 1
ATOM 565 O O . ASP A 1 75 ? -3.417 -10.707 13.257 1.00 88.62 75 ASP A O 1
ATOM 569 N N . HIS A 1 76 ? -2.489 -9.573 11.559 1.00 88.44 76 HIS A N 1
ATOM 570 C CA . HIS A 1 76 ? -1.625 -8.781 12.430 1.00 88.44 76 HIS A CA 1
ATOM 571 C C . HIS A 1 76 ? -2.443 -7.869 13.357 1.00 88.44 76 HIS A C 1
ATOM 573 O O . HIS A 1 76 ? -2.157 -7.780 14.555 1.00 88.44 76 HIS A O 1
ATOM 579 N N . ILE A 1 77 ? -3.490 -7.225 12.832 1.00 89.12 77 ILE A N 1
ATOM 580 C CA . ILE A 1 77 ? -4.448 -6.432 13.610 1.00 89.12 77 ILE A CA 1
ATOM 581 C C . ILE A 1 77 ? -5.124 -7.314 14.663 1.00 89.12 77 ILE A C 1
ATOM 583 O O . ILE A 1 77 ? -5.076 -6.982 15.851 1.00 89.12 77 ILE A O 1
ATOM 587 N N . ALA A 1 78 ? -5.693 -8.453 14.264 1.00 87.81 78 ALA A N 1
ATOM 588 C CA . ALA A 1 78 ? -6.377 -9.380 15.163 1.00 87.81 78 ALA A CA 1
ATOM 589 C C . ALA A 1 78 ? -5.449 -9.860 16.289 1.00 87.81 78 ALA A C 1
ATOM 591 O O . ALA A 1 78 ? -5.821 -9.841 17.466 1.00 87.81 78 ALA A O 1
ATOM 592 N N . HIS A 1 79 ? -4.203 -10.202 15.959 1.00 86.88 79 HIS A N 1
ATOM 593 C CA . HIS A 1 79 ? -3.200 -10.600 16.937 1.00 86.88 79 HIS A CA 1
ATOM 594 C C . HIS A 1 79 ? -2.887 -9.480 17.940 1.00 86.88 79 HIS A C 1
ATOM 596 O O . HIS A 1 79 ? -2.844 -9.722 19.149 1.00 86.88 79 HIS A O 1
ATOM 602 N N . LYS A 1 80 ? -2.712 -8.235 17.476 1.00 85.44 80 LYS A N 1
ATOM 603 C CA . LYS A 1 80 ? -2.481 -7.075 18.358 1.00 85.44 80 LYS A CA 1
ATOM 604 C C . LYS A 1 80 ? -3.677 -6.800 19.268 1.00 85.44 80 LYS A C 1
ATOM 606 O O . LYS A 1 80 ? -3.476 -6.510 20.450 1.00 85.44 80 LYS A O 1
ATOM 611 N N . LEU A 1 81 ? -4.900 -6.913 18.746 1.00 83.69 81 LEU A N 1
ATOM 612 C CA . LEU A 1 81 ? -6.136 -6.765 19.519 1.00 83.69 81 LEU A CA 1
ATOM 613 C C . LEU A 1 81 ? -6.218 -7.826 20.629 1.00 83.69 81 LEU A C 1
ATOM 615 O O . LEU A 1 81 ? -6.440 -7.477 21.791 1.00 83.69 81 LEU A O 1
ATOM 619 N N . LEU A 1 82 ? -5.942 -9.096 20.309 1.00 82.00 82 LEU A N 1
ATOM 620 C CA . LEU A 1 82 ? -5.901 -10.196 21.282 1.00 82.00 82 LEU A CA 1
ATOM 621 C C . LEU A 1 82 ? -4.835 -9.975 22.362 1.00 82.00 82 LEU A C 1
ATOM 623 O O . LEU A 1 82 ? -5.138 -10.025 23.555 1.00 82.00 82 LEU A O 1
ATOM 627 N N . GLN A 1 83 ? -3.593 -9.671 21.966 1.00 80.94 83 GLN A N 1
ATOM 628 C CA . GLN A 1 83 ? -2.499 -9.394 22.905 1.00 80.94 83 GLN A CA 1
ATOM 629 C C . GLN A 1 83 ? -2.848 -8.271 23.887 1.00 80.94 83 GLN A C 1
ATOM 631 O O . GLN A 1 83 ? -2.487 -8.332 25.064 1.00 80.94 83 GLN A O 1
ATOM 636 N N . ARG A 1 84 ? -3.527 -7.227 23.403 1.00 73.81 84 ARG A N 1
ATOM 637 C CA . ARG A 1 84 ? -3.954 -6.095 24.226 1.00 73.81 84 ARG A CA 1
ATOM 638 C C . ARG A 1 84 ? -5.045 -6.497 25.193 1.00 73.81 84 ARG A C 1
ATOM 640 O O . ARG A 1 84 ? -4.879 -6.192 26.365 1.00 73.81 84 ARG A O 1
ATOM 647 N N . ARG A 1 85 ? -6.064 -7.231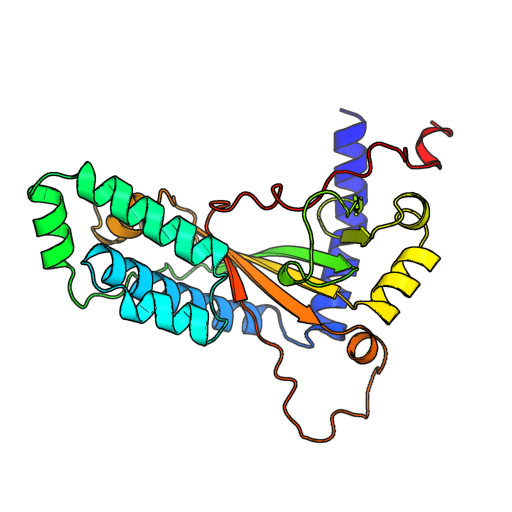 24.738 1.00 72.38 85 ARG A N 1
ATOM 648 C CA . ARG A 1 85 ? -7.160 -7.719 25.585 1.00 72.38 85 ARG A CA 1
ATOM 649 C C . ARG A 1 85 ? -6.648 -8.522 26.780 1.00 72.38 85 ARG A C 1
ATOM 651 O O . ARG A 1 85 ? -7.074 -8.288 27.901 1.00 72.38 85 ARG A O 1
ATOM 658 N N . HIS A 1 86 ? -5.661 -9.393 26.563 1.00 71.38 86 HIS A N 1
ATOM 659 C CA . HIS A 1 86 ? -5.031 -10.156 27.646 1.00 71.38 86 HIS A CA 1
ATOM 660 C C . HIS A 1 86 ? -4.248 -9.298 28.652 1.00 71.38 86 HIS A C 1
ATOM 662 O O . HIS A 1 86 ? -4.028 -9.728 29.781 1.00 71.38 86 HIS A O 1
ATOM 668 N N . ARG A 1 87 ? -3.791 -8.107 28.251 1.00 70.06 87 ARG A N 1
ATOM 669 C CA . ARG A 1 87 ? -2.987 -7.198 29.086 1.00 70.06 87 ARG A CA 1
ATOM 670 C C . ARG A 1 87 ? -3.800 -6.068 29.705 1.00 70.06 87 ARG A C 1
ATOM 672 O O . ARG A 1 87 ? -3.317 -5.392 30.610 1.00 70.06 87 ARG A O 1
ATOM 679 N N . SER A 1 88 ? -4.991 -5.814 29.189 1.00 62.41 88 SER A N 1
ATOM 680 C CA . SER A 1 88 ? -5.831 -4.706 29.599 1.00 62.41 88 SER A CA 1
ATOM 681 C C . SER A 1 88 ? -6.825 -5.140 30.669 1.00 62.41 88 SER A C 1
ATOM 683 O O . SER A 1 88 ? -7.589 -6.073 30.461 1.00 62.41 88 SER A O 1
ATOM 685 N N . GLY A 1 89 ? -6.807 -4.460 31.818 1.00 64.81 89 GLY A N 1
ATOM 686 C CA . GLY A 1 89 ? -7.771 -4.695 32.896 1.00 64.81 89 GLY A CA 1
ATOM 687 C C . GLY A 1 89 ? -9.181 -4.184 32.569 1.00 64.81 89 GLY A C 1
ATOM 688 O O . GLY A 1 89 ? -9.391 -3.522 31.551 1.00 64.81 89 GLY A O 1
ATOM 689 N N . ALA A 1 90 ? -10.126 -4.431 33.484 1.00 63.31 90 ALA A N 1
ATOM 690 C CA . ALA A 1 90 ? -11.556 -4.117 33.344 1.00 63.31 90 ALA A CA 1
ATOM 691 C C . ALA A 1 90 ? -11.858 -2.672 32.888 1.00 63.31 90 ALA A C 1
ATOM 693 O O . ALA A 1 90 ? -12.800 -2.447 32.137 1.00 63.31 90 ALA A O 1
ATOM 694 N N . ALA A 1 91 ? -11.015 -1.703 33.262 1.00 64.12 91 ALA A N 1
ATOM 695 C CA . ALA A 1 91 ? -11.171 -0.301 32.874 1.00 64.12 91 ALA A CA 1
ATOM 696 C C . ALA A 1 91 ? -11.063 -0.052 31.355 1.00 64.12 91 ALA A C 1
ATOM 698 O O . ALA A 1 91 ? -11.719 0.848 30.842 1.00 64.12 91 ALA A O 1
ATOM 699 N N . LEU A 1 92 ? -10.253 -0.825 30.614 1.00 66.00 92 LEU A N 1
ATOM 700 C CA . LEU A 1 92 ? -10.201 -0.689 29.152 1.00 66.00 92 LEU A CA 1
ATOM 701 C C . LEU A 1 92 ? -11.406 -1.363 28.497 1.00 66.00 92 LEU A C 1
ATOM 703 O O . LEU A 1 92 ? -11.924 -0.838 27.518 1.00 66.00 92 LEU A O 1
ATOM 707 N N . GLU A 1 93 ? -11.858 -2.501 29.031 1.00 66.31 93 GLU A N 1
ATOM 708 C CA . GLU A 1 93 ? -13.056 -3.177 28.525 1.00 66.31 93 GLU A CA 1
ATOM 709 C C . GLU A 1 93 ? -14.304 -2.303 28.701 1.00 66.31 93 GLU A C 1
ATOM 711 O O . GLU A 1 93 ? -15.113 -2.213 27.783 1.00 66.31 93 GLU A O 1
ATOM 716 N N . GLU A 1 94 ? -14.420 -1.580 29.818 1.00 66.44 94 GLU A N 1
ATOM 717 C CA . GLU A 1 94 ? -15.495 -0.609 30.056 1.00 66.44 94 GLU A CA 1
ATOM 718 C C . GLU A 1 94 ? -15.421 0.585 29.087 1.00 66.44 94 GLU A C 1
ATOM 720 O O . GLU A 1 94 ? -16.430 0.994 28.506 1.00 66.44 94 GLU A O 1
ATOM 725 N N . LEU A 1 95 ? -14.212 1.089 28.820 1.00 67.12 95 LEU A N 1
ATOM 726 C CA . LEU A 1 95 ? -13.981 2.186 27.876 1.00 67.12 95 LEU A CA 1
ATOM 727 C C . LEU A 1 95 ? -14.318 1.761 26.433 1.00 67.12 95 LEU A C 1
ATOM 729 O O . LEU A 1 95 ? -14.962 2.509 25.700 1.00 67.12 95 LEU A O 1
ATOM 733 N N . LEU A 1 96 ? -13.978 0.531 26.041 1.00 66.06 96 LEU A N 1
ATOM 734 C CA . LEU A 1 96 ? -14.346 -0.047 24.744 1.00 66.06 96 LEU A CA 1
ATOM 735 C C . LEU A 1 96 ? -15.847 -0.343 24.640 1.00 66.06 96 LEU A C 1
ATOM 737 O O . LEU A 1 96 ? -16.462 -0.039 23.620 1.00 66.06 96 LEU A O 1
ATOM 741 N N . ALA A 1 97 ? -16.468 -0.859 25.703 1.00 65.44 97 ALA A N 1
ATOM 742 C CA . ALA A 1 97 ? -17.908 -1.097 25.752 1.00 65.44 97 ALA A CA 1
ATOM 743 C C . ALA A 1 97 ? -18.712 0.206 25.618 1.00 65.44 97 ALA A C 1
ATOM 745 O O . ALA A 1 97 ? -19.719 0.229 24.909 1.00 65.44 97 ALA A O 1
ATOM 746 N N . SER A 1 98 ? -18.226 1.306 26.210 1.00 64.38 98 SER A N 1
ATOM 747 C CA . SER A 1 98 ? -18.824 2.642 26.066 1.00 64.38 98 SER A CA 1
ATOM 748 C C . SER A 1 98 ? -18.731 3.217 24.643 1.00 64.38 98 SER A C 1
ATOM 750 O O . SER A 1 98 ? -19.387 4.210 24.327 1.00 64.38 98 SER A O 1
ATOM 752 N N . ARG A 1 99 ? -17.954 2.571 23.761 1.00 64.06 99 ARG A N 1
ATOM 753 C CA . ARG A 1 99 ? -17.712 2.982 22.374 1.00 64.06 99 ARG A CA 1
ATOM 754 C C . ARG A 1 99 ? -18.622 2.308 21.346 1.00 64.06 99 ARG A C 1
ATOM 756 O O . ARG A 1 99 ? -18.594 2.710 20.182 1.00 64.06 99 ARG A O 1
ATOM 763 N N . LYS A 1 100 ? -19.408 1.288 21.721 1.00 57.12 100 LYS A N 1
ATOM 764 C CA . LYS A 1 100 ? -20.273 0.565 20.770 1.00 57.12 100 LYS A CA 1
ATOM 765 C C . LYS A 1 100 ? -21.115 1.551 19.943 1.00 57.12 100 LYS A C 1
ATOM 767 O O . LYS A 1 100 ? -22.001 2.211 20.474 1.00 57.12 100 LYS A O 1
ATOM 772 N N . GLY A 1 101 ? -20.826 1.631 18.641 1.00 51.78 101 GLY A N 1
ATOM 773 C CA . GLY A 1 101 ? -21.605 2.399 17.665 1.00 51.78 101 GLY A CA 1
ATOM 774 C C . GLY A 1 101 ? -21.093 3.798 17.297 1.00 51.78 101 GLY A C 1
ATOM 775 O O . GLY A 1 101 ? -21.788 4.476 16.546 1.00 51.78 101 GLY A O 1
ATOM 776 N N . ARG A 1 102 ? -19.918 4.251 17.769 1.00 55.44 102 ARG A N 1
ATOM 777 C CA . ARG A 1 102 ? -19.332 5.532 17.313 1.00 55.44 102 ARG A CA 1
ATOM 778 C C . ARG A 1 102 ? -18.222 5.315 16.272 1.00 55.44 102 ARG A C 1
ATOM 780 O O . ARG A 1 102 ? -17.258 4.613 16.589 1.00 55.44 102 ARG A O 1
ATOM 787 N N . PRO A 1 103 ? -18.337 5.885 15.055 1.00 55.62 103 PRO A N 1
ATOM 788 C CA . PRO A 1 103 ? -17.276 5.809 14.058 1.00 55.62 103 PRO A CA 1
ATOM 789 C C . PRO A 1 103 ? -16.048 6.602 14.515 1.00 55.62 103 PRO A C 1
ATOM 791 O O . PRO A 1 103 ? -16.173 7.620 15.191 1.00 55.62 103 PRO A O 1
ATOM 794 N N . LEU A 1 104 ? -14.859 6.121 14.154 1.00 56.88 104 LEU A N 1
ATOM 795 C CA . LEU A 1 104 ? -13.601 6.816 14.431 1.00 56.88 104 LEU A CA 1
ATOM 796 C C . LEU A 1 104 ? -13.485 7.976 13.436 1.00 56.88 104 LEU A C 1
ATOM 798 O O . LEU A 1 104 ? -13.347 7.726 12.239 1.00 56.88 104 LEU A O 1
ATOM 802 N N . GLU A 1 105 ? -13.562 9.223 13.901 1.00 58.97 105 GLU A N 1
ATOM 803 C CA . GLU A 1 105 ? -13.339 10.373 13.021 1.00 58.97 105 GLU A CA 1
ATOM 804 C C . GLU A 1 105 ? -11.862 10.401 12.602 1.00 58.97 105 GLU A C 1
ATOM 806 O O . GLU A 1 105 ? -10.964 10.638 13.412 1.00 58.97 105 GLU A O 1
ATOM 811 N N . LEU A 1 106 ? -11.592 10.109 11.327 1.00 62.66 106 LEU A N 1
ATOM 812 C CA . LEU A 1 106 ? -10.316 10.452 10.713 1.00 62.66 106 LEU A CA 1
ATOM 813 C C . LEU A 1 106 ? -10.410 11.910 10.266 1.00 62.66 106 LEU A C 1
ATOM 815 O O . LEU A 1 106 ? -11.294 12.278 9.492 1.00 62.66 106 LEU A O 1
ATOM 819 N N . ASP A 1 107 ? -9.506 12.738 10.782 1.00 62.66 107 ASP A N 1
ATOM 820 C CA . ASP A 1 107 ? -9.492 14.176 10.525 1.00 62.66 107 ASP A CA 1
ATOM 821 C C . ASP A 1 107 ? -9.412 14.528 9.025 1.00 62.66 107 ASP A C 1
ATOM 823 O O . ASP A 1 107 ? -8.932 13.766 8.180 1.00 62.66 107 ASP A O 1
ATOM 827 N N . ARG A 1 108 ? -9.863 15.746 8.700 1.00 60.94 108 ARG A N 1
ATOM 828 C CA . ARG A 1 108 ? -10.166 16.194 7.326 1.00 60.94 108 ARG A CA 1
ATOM 829 C C . ARG A 1 108 ? -8.951 16.404 6.419 1.00 60.94 108 ARG A C 1
ATOM 831 O O . ARG A 1 108 ? -9.125 16.539 5.207 1.00 60.94 108 ARG A O 1
ATOM 838 N N . LYS A 1 109 ? -7.730 16.469 6.962 1.00 81.12 109 LYS A N 1
ATOM 839 C CA . LYS A 1 109 ? -6.533 16.753 6.162 1.00 81.12 109 LYS A CA 1
ATOM 840 C C . LYS A 1 109 ? -5.881 15.463 5.675 1.00 81.12 109 LYS A C 1
ATOM 842 O O 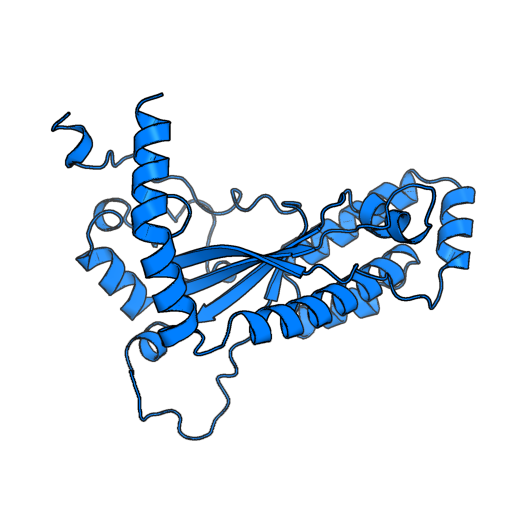. LYS A 1 109 ? -4.976 14.907 6.300 1.00 81.12 109 LYS A O 1
ATOM 847 N N . VAL A 1 110 ? -6.356 15.033 4.513 1.00 86.94 110 VAL A N 1
ATOM 848 C CA . VAL A 1 110 ? -5.881 13.857 3.785 1.00 86.94 110 VAL A CA 1
ATOM 849 C C . VAL A 1 110 ? -4.955 14.303 2.656 1.00 86.94 110 VAL A C 1
ATOM 851 O O . VAL A 1 110 ? -5.282 15.217 1.900 1.00 86.94 110 VAL A O 1
ATOM 854 N N . SER A 1 111 ? -3.788 13.678 2.529 1.00 91.19 111 SER A N 1
ATOM 855 C CA . SER A 1 111 ? -2.844 13.989 1.450 1.00 91.19 111 SER A CA 1
ATOM 856 C C . SER A 1 111 ? -2.096 12.755 0.970 1.00 91.19 111 SER A C 1
ATOM 858 O O . SER A 1 111 ? -1.797 11.850 1.745 1.00 91.19 111 SER A O 1
ATOM 860 N N . LEU A 1 112 ? -1.777 12.725 -0.322 1.00 90.94 112 LEU A N 1
ATOM 861 C CA . LEU A 1 112 ? -0.961 11.672 -0.912 1.00 90.94 112 LEU A CA 1
ATOM 862 C C . LEU A 1 112 ? 0.505 11.931 -0.561 1.00 90.94 112 LEU A C 1
ATOM 864 O O . LEU A 1 112 ? 1.089 12.922 -1.005 1.00 90.94 112 LEU A O 1
ATOM 868 N N . LEU A 1 113 ? 1.094 11.050 0.242 1.00 89.56 113 LEU A N 1
ATOM 869 C CA . 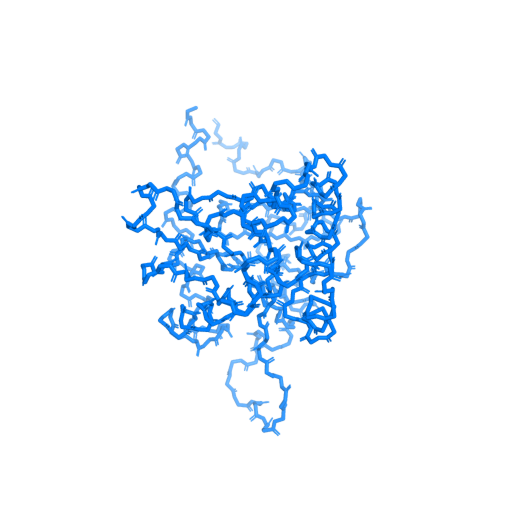LEU A 1 113 ? 2.478 11.178 0.680 1.00 89.56 113 LEU A CA 1
ATOM 870 C C . LEU A 1 113 ? 3.435 10.590 -0.353 1.00 89.56 113 LEU A C 1
ATOM 872 O O . LEU A 1 113 ? 4.402 11.239 -0.755 1.00 89.56 113 LEU A O 1
ATOM 876 N N . HIS A 1 114 ? 3.150 9.358 -0.775 1.00 86.38 114 HIS A N 1
ATOM 877 C CA . HIS A 1 114 ? 4.033 8.590 -1.636 1.00 86.38 114 HIS A CA 1
ATOM 878 C C . HIS A 1 114 ? 3.258 7.811 -2.686 1.00 86.38 114 HIS A C 1
ATOM 880 O O . HIS A 1 114 ? 2.167 7.305 -2.427 1.00 86.38 114 HIS A O 1
ATOM 886 N N . THR A 1 115 ? 3.873 7.681 -3.855 1.00 90.19 115 THR A N 1
ATOM 887 C CA . THR A 1 115 ? 3.414 6.809 -4.933 1.00 90.19 115 THR A CA 1
ATOM 888 C C . THR A 1 115 ? 4.596 5.978 -5.384 1.00 90.19 115 THR A C 1
ATOM 890 O O . THR A 1 115 ? 5.676 6.518 -5.658 1.00 90.19 115 THR A O 1
ATOM 893 N N . ARG A 1 116 ? 4.388 4.668 -5.444 1.00 90.38 116 ARG A N 1
ATOM 894 C CA . ARG A 1 116 ? 5.384 3.688 -5.843 1.00 90.38 116 ARG A CA 1
ATOM 895 C C . ARG A 1 116 ? 4.788 2.761 -6.890 1.00 90.38 116 ARG A C 1
ATOM 897 O O . ARG A 1 116 ? 3.677 2.271 -6.727 1.00 90.38 116 ARG A O 1
ATOM 904 N N . LEU A 1 117 ? 5.541 2.528 -7.954 1.00 90.00 117 LEU A N 1
ATOM 905 C CA . LEU A 1 117 ? 5.255 1.497 -8.937 1.00 90.00 117 LEU A CA 1
ATOM 906 C C . LEU A 1 117 ? 6.136 0.289 -8.633 1.00 90.00 117 LEU A C 1
ATOM 908 O O . LEU A 1 117 ? 7.348 0.433 -8.480 1.00 90.00 117 LEU A O 1
ATOM 912 N N . ILE A 1 118 ? 5.530 -0.885 -8.551 1.00 89.00 118 ILE A N 1
ATOM 913 C CA . ILE A 1 118 ? 6.219 -2.156 -8.369 1.00 89.00 118 ILE A CA 1
ATOM 914 C C . ILE A 1 118 ? 6.002 -2.961 -9.643 1.00 89.00 118 ILE A C 1
ATOM 916 O O . ILE A 1 118 ? 4.882 -3.349 -9.943 1.00 89.00 118 ILE A O 1
ATOM 920 N N . VAL A 1 119 ? 7.054 -3.162 -10.425 1.00 88.00 119 VAL A N 1
ATOM 921 C CA . VAL A 1 119 ? 7.010 -3.948 -11.661 1.00 88.00 119 VAL A CA 1
ATOM 922 C C . VAL A 1 119 ? 7.329 -5.402 -11.342 1.00 88.00 119 VAL A C 1
ATOM 924 O O . VAL A 1 119 ? 8.309 -5.674 -10.646 1.00 88.00 119 VAL A O 1
ATOM 927 N N . GLY A 1 120 ? 6.530 -6.322 -11.877 1.00 81.31 120 GLY A N 1
ATOM 928 C CA . GLY A 1 120 ? 6.588 -7.745 -11.556 1.00 81.31 120 GLY A CA 1
ATOM 929 C C . GLY A 1 120 ? 5.259 -8.240 -10.987 1.00 81.31 120 GLY A C 1
ATOM 930 O O . GLY A 1 120 ? 4.271 -7.513 -10.974 1.00 81.31 120 GLY A O 1
ATOM 931 N N . THR A 1 121 ? 5.231 -9.497 -10.545 1.00 67.56 121 THR A N 1
ATOM 932 C CA . THR A 1 121 ? 3.983 -10.144 -10.103 1.00 67.56 121 THR A CA 1
ATOM 933 C C . THR A 1 121 ? 3.451 -9.576 -8.788 1.00 67.56 121 THR A C 1
ATOM 935 O O . THR A 1 121 ? 4.168 -8.933 -8.019 1.00 67.56 121 THR A O 1
ATOM 938 N N . GLU A 1 122 ? 2.167 -9.825 -8.543 1.00 65.94 122 GLU A N 1
ATOM 939 C CA . GLU A 1 122 ? 1.467 -9.426 -7.329 1.00 65.94 122 GLU A CA 1
ATOM 940 C C . GLU A 1 122 ? 2.119 -10.016 -6.071 1.00 65.94 122 GLU A C 1
ATOM 942 O O . GLU A 1 122 ? 2.616 -11.148 -6.075 1.00 65.94 122 GLU A O 1
ATOM 947 N N . ARG A 1 123 ? 2.050 -9.262 -4.964 1.00 64.12 123 ARG A N 1
ATOM 948 C CA . ARG A 1 123 ? 2.571 -9.659 -3.652 1.00 64.12 123 ARG A CA 1
ATOM 949 C C . ARG A 1 123 ? 2.086 -11.044 -3.202 1.00 64.12 123 ARG A C 1
ATOM 951 O O . ARG A 1 123 ? 2.847 -11.787 -2.585 1.00 64.12 123 ARG A O 1
ATOM 958 N N . SER A 1 124 ? 0.833 -11.378 -3.500 1.00 61.84 124 SER A N 1
ATOM 959 C CA . SER A 1 124 ? 0.182 -12.629 -3.098 1.00 61.84 124 SER A CA 1
ATOM 960 C C . SER A 1 124 ? 0.705 -13.865 -3.844 1.00 61.84 124 SER A C 1
ATOM 962 O O . SER A 1 124 ? 0.625 -14.973 -3.318 1.00 61.84 124 SER A O 1
ATOM 964 N N . CYS A 1 125 ? 1.294 -13.698 -5.033 1.00 62.53 125 CYS A N 1
ATOM 965 C CA . CYS A 1 125 ? 1.804 -14.797 -5.857 1.00 62.53 125 CYS A CA 1
ATOM 966 C C . CYS A 1 125 ? 3.229 -15.243 -5.480 1.00 62.53 125 CYS A C 1
ATOM 968 O O . CYS A 1 125 ? 3.811 -16.094 -6.158 1.00 62.53 125 CYS A O 1
ATOM 970 N N . PHE A 1 126 ? 3.828 -14.662 -4.437 1.00 63.91 126 PHE A N 1
ATOM 971 C CA . PHE A 1 126 ? 5.230 -14.895 -4.106 1.00 63.91 126 PHE A CA 1
ATOM 972 C C . PHE A 1 126 ? 5.460 -16.005 -3.083 1.00 63.91 126 PHE A C 1
ATOM 974 O O . PHE A 1 126 ? 4.837 -16.056 -2.024 1.00 63.91 126 PHE A O 1
ATOM 981 N N . VAL A 1 127 ? 6.478 -16.819 -3.366 1.00 60.06 127 VAL A N 1
ATOM 982 C CA . VAL A 1 127 ? 7.107 -17.730 -2.407 1.00 60.06 127 VAL A CA 1
ATOM 983 C C . VAL A 1 127 ? 8.357 -17.044 -1.848 1.00 60.06 127 VAL A C 1
ATOM 985 O O . VAL A 1 127 ? 9.223 -16.592 -2.600 1.00 60.06 127 VAL A O 1
ATOM 988 N N . HIS A 1 128 ? 8.435 -16.921 -0.521 1.00 60.41 128 HIS A N 1
ATOM 989 C CA . HIS A 1 128 ? 9.541 -16.254 0.170 1.00 60.41 128 HIS A CA 1
ATOM 990 C C . HIS A 1 128 ? 10.894 -16.909 -0.172 1.00 60.41 128 HIS A C 1
ATOM 992 O O . HIS A 1 128 ? 11.026 -18.128 -0.095 1.00 60.41 128 HIS A O 1
ATOM 998 N N . GLY A 1 129 ? 11.898 -16.096 -0.522 1.00 62.16 129 GLY A N 1
ATOM 999 C CA . GLY A 1 129 ? 13.267 -16.547 -0.813 1.00 62.16 129 GLY A CA 1
ATOM 1000 C C . GLY A 1 129 ? 13.595 -16.822 -2.289 1.00 62.16 129 GLY A C 1
ATOM 1001 O O . GLY A 1 129 ? 14.768 -16.977 -2.608 1.00 62.16 129 GLY A O 1
ATOM 1002 N N . GLU A 1 130 ? 12.614 -16.826 -3.200 1.00 74.25 130 GLU A N 1
ATOM 1003 C CA . GLU A 1 130 ? 12.851 -17.037 -4.648 1.00 74.25 130 GLU A CA 1
ATOM 1004 C C . GLU A 1 130 ? 12.913 -15.737 -5.468 1.00 74.25 130 GLU A C 1
ATOM 1006 O O . GLU A 1 130 ? 13.107 -15.756 -6.685 1.00 74.25 130 GLU A O 1
ATOM 1011 N N . MET A 1 131 ? 12.679 -14.600 -4.816 1.00 76.94 131 MET A N 1
ATOM 1012 C CA . MET A 1 131 ? 12.414 -13.327 -5.473 1.00 76.94 131 MET A CA 1
ATOM 1013 C C . MET A 1 131 ? 13.367 -12.249 -4.993 1.00 76.94 131 MET A C 1
ATOM 1015 O O . MET A 1 131 ? 13.492 -11.992 -3.792 1.00 76.94 131 MET A O 1
ATOM 1019 N N . HIS A 1 132 ? 13.966 -11.574 -5.964 1.00 81.81 132 HIS A N 1
ATOM 1020 C CA . HIS A 1 132 ? 14.849 -10.445 -5.753 1.00 81.81 132 HIS A CA 1
ATOM 1021 C C . HIS A 1 132 ? 14.122 -9.149 -6.091 1.00 81.81 132 HIS A C 1
ATOM 1023 O O . HIS A 1 132 ? 13.301 -9.108 -7.016 1.00 81.81 132 HIS A O 1
ATOM 1029 N N . ARG A 1 133 ? 14.452 -8.079 -5.365 1.00 83.69 133 ARG A N 1
ATOM 1030 C CA . ARG A 1 133 ? 14.016 -6.720 -5.695 1.00 83.69 133 ARG A CA 1
ATOM 1031 C C . ARG A 1 133 ? 15.191 -5.809 -6.015 1.00 83.69 133 ARG A C 1
ATOM 1033 O O . ARG A 1 133 ? 16.254 -5.905 -5.403 1.00 83.69 133 ARG A O 1
ATOM 1040 N N . PHE A 1 134 ? 14.939 -4.869 -6.913 1.00 85.19 134 PHE A N 1
ATOM 1041 C CA . PHE A 1 134 ? 15.811 -3.745 -7.211 1.00 85.19 134 PHE A CA 1
ATOM 1042 C C . PHE A 1 134 ? 15.032 -2.437 -7.051 1.00 85.19 134 PHE A C 1
ATOM 1044 O O . PHE A 1 134 ? 13.968 -2.263 -7.649 1.00 85.19 134 PHE A O 1
ATOM 1051 N N . GLU A 1 135 ? 15.549 -1.522 -6.231 1.00 85.38 135 GLU A N 1
ATOM 1052 C CA . GLU A 1 135 ? 14.926 -0.222 -5.970 1.00 85.38 135 GLU A CA 1
ATOM 1053 C C . GLU A 1 135 ? 15.599 0.877 -6.802 1.00 85.38 135 GLU A C 1
ATOM 1055 O O . GLU A 1 135 ? 16.785 1.174 -6.648 1.00 85.38 135 GLU A O 1
ATOM 1060 N N . VAL A 1 136 ? 14.825 1.531 -7.668 1.00 83.19 136 VAL A N 1
ATOM 1061 C CA . VAL A 1 136 ? 15.250 2.738 -8.383 1.00 83.19 136 VAL A CA 1
ATOM 1062 C C . VAL A 1 136 ? 14.710 3.944 -7.627 1.00 83.19 136 VAL A C 1
ATOM 1064 O O . VAL A 1 136 ? 13.609 4.447 -7.883 1.00 83.19 136 VAL A O 1
ATOM 1067 N N . GLY A 1 137 ? 15.500 4.382 -6.648 1.00 83.44 137 GLY A N 1
ATOM 1068 C CA . GLY A 1 137 ? 15.043 5.353 -5.664 1.00 83.44 137 GLY A CA 1
ATOM 1069 C C . GLY A 1 137 ? 13.889 4.789 -4.832 1.00 83.44 137 GLY A C 1
ATOM 1070 O O . GLY A 1 137 ? 13.781 3.591 -4.606 1.00 83.44 137 GLY A O 1
ATOM 1071 N N . SER A 1 138 ? 13.001 5.656 -4.373 1.00 84.44 138 SER A N 1
ATOM 1072 C CA . SER A 1 138 ? 11.886 5.321 -3.493 1.00 84.44 138 SER A CA 1
ATOM 1073 C C . SER A 1 138 ? 10.593 5.018 -4.267 1.00 84.44 138 SER A C 1
ATOM 1075 O O . SER A 1 138 ? 9.635 4.517 -3.671 1.00 84.44 138 SER A O 1
ATOM 1077 N N . HIS A 1 139 ? 10.544 5.316 -5.572 1.00 86.19 139 HIS A N 1
ATOM 1078 C CA . HIS A 1 139 ? 9.319 5.354 -6.387 1.00 86.19 139 HIS A CA 1
ATOM 1079 C C . HIS A 1 139 ? 9.143 4.181 -7.351 1.00 86.19 139 HIS A C 1
ATOM 1081 O O . HIS A 1 139 ? 8.019 3.918 -7.765 1.00 86.19 139 HIS A O 1
ATOM 1087 N N . LEU A 1 140 ? 10.214 3.486 -7.722 1.00 87.81 140 LEU A N 1
ATOM 1088 C CA . LEU A 1 140 ? 10.139 2.338 -8.617 1.00 87.81 140 LEU A CA 1
ATOM 1089 C C . LEU A 1 140 ? 10.844 1.155 -7.968 1.00 87.81 140 LEU A C 1
ATOM 1091 O O . LEU A 1 140 ? 12.007 1.253 -7.586 1.00 87.81 140 LEU A O 1
ATOM 1095 N N . VAL A 1 141 ? 10.130 0.045 -7.869 1.00 87.94 141 VAL A N 1
ATOM 1096 C CA . VAL A 1 141 ? 10.671 -1.241 -7.442 1.00 87.94 141 VAL A CA 1
ATOM 1097 C C . VAL A 1 141 ? 10.463 -2.218 -8.584 1.00 87.94 141 VAL A C 1
ATOM 1099 O O . VAL A 1 141 ? 9.401 -2.232 -9.201 1.00 87.94 141 VAL A O 1
ATOM 1102 N N . VAL A 1 142 ? 11.475 -3.017 -8.890 1.00 87.88 142 VAL A N 1
ATOM 1103 C CA . VAL A 1 142 ? 11.380 -4.081 -9.888 1.00 87.88 142 VAL A CA 1
ATOM 1104 C C . VAL A 1 142 ? 11.666 -5.399 -9.195 1.00 87.88 142 VAL A C 1
ATOM 1106 O O . VAL A 1 142 ? 12.713 -5.551 -8.568 1.00 87.88 142 VAL A O 1
ATOM 1109 N N . CYS A 1 143 ? 10.731 -6.335 -9.302 1.00 87.00 143 CYS A N 1
ATOM 1110 C CA . CYS A 1 143 ? 10.793 -7.636 -8.654 1.00 87.00 143 CYS A CA 1
ATOM 1111 C C 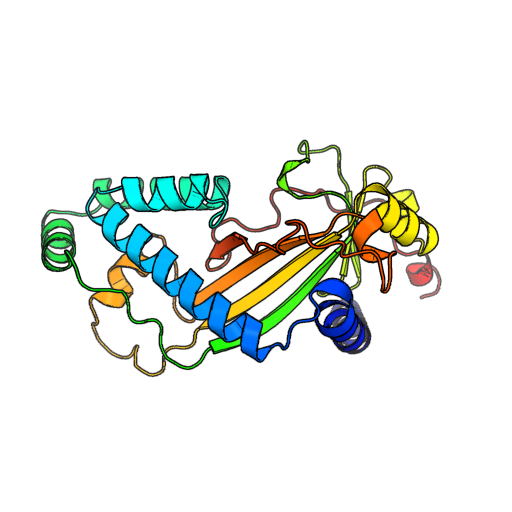. CYS A 1 143 ? 10.875 -8.746 -9.705 1.00 87.00 143 CYS A C 1
ATOM 1113 O O . CYS A 1 143 ? 10.103 -8.769 -10.662 1.00 87.00 143 CYS A O 1
ATOM 1115 N N . GLY A 1 144 ? 11.782 -9.703 -9.513 1.00 85.31 144 GLY A N 1
ATOM 1116 C CA . GLY A 1 144 ? 11.922 -10.857 -10.403 1.00 85.31 144 GLY A CA 1
ATOM 1117 C C . GLY A 1 144 ? 12.781 -11.970 -9.806 1.00 85.31 144 GLY A C 1
ATOM 1118 O O . GLY A 1 144 ? 13.512 -11.764 -8.840 1.00 85.31 144 GLY A O 1
ATOM 1119 N N . ARG A 1 145 ? 12.692 -13.166 -10.396 1.00 83.50 145 ARG A N 1
ATOM 1120 C CA . ARG A 1 145 ? 13.491 -14.337 -9.984 1.00 83.50 145 ARG A CA 1
ATOM 1121 C C . ARG A 1 145 ? 14.952 -14.247 -10.411 1.00 83.50 145 ARG A C 1
ATOM 1123 O O . ARG A 1 145 ? 15.818 -14.836 -9.785 1.00 83.50 145 ARG A O 1
ATOM 1130 N N . ASN A 1 146 ? 15.220 -13.555 -11.518 1.00 83.31 146 ASN A N 1
ATOM 1131 C CA . ASN A 1 146 ? 16.563 -13.424 -12.064 1.00 83.31 146 ASN A CA 1
ATOM 1132 C C . ASN A 1 146 ? 17.113 -12.028 -11.723 1.00 83.31 146 ASN A C 1
ATOM 1134 O O . ASN A 1 146 ? 16.683 -11.066 -12.372 1.00 83.31 146 ASN A O 1
ATOM 1138 N N . PRO A 1 147 ? 18.030 -11.907 -10.743 1.00 81.00 147 PRO A N 1
ATOM 1139 C CA . PRO A 1 147 ? 18.560 -10.618 -10.317 1.00 81.00 147 PRO A CA 1
ATOM 1140 C C . PRO A 1 147 ? 19.233 -9.894 -11.485 1.00 81.00 147 PRO A C 1
ATOM 1142 O O . PRO A 1 147 ? 18.957 -8.716 -11.688 1.00 81.00 147 PRO A O 1
ATOM 1145 N N . ASP A 1 148 ? 19.970 -10.605 -12.348 1.00 78.94 148 ASP A N 1
ATOM 1146 C CA . ASP A 1 148 ? 20.730 -10.022 -13.464 1.00 78.94 148 ASP A CA 1
ATOM 1147 C C . ASP A 1 148 ? 19.876 -9.225 -14.461 1.00 78.94 148 ASP A C 1
ATOM 1149 O O . ASP A 1 148 ? 20.376 -8.380 -15.201 1.00 78.94 148 ASP A O 1
ATOM 1153 N N . LYS A 1 149 ? 18.567 -9.482 -14.509 1.00 77.69 149 LYS A N 1
ATOM 1154 C CA . LYS A 1 149 ? 17.639 -8.783 -15.406 1.00 77.69 149 LYS A CA 1
ATOM 1155 C C . LYS A 1 149 ? 17.001 -7.548 -14.768 1.00 77.69 149 LYS A C 1
ATOM 1157 O O . LYS A 1 149 ? 16.400 -6.753 -15.490 1.00 77.69 149 LYS A O 1
ATOM 1162 N N . LEU A 1 150 ? 17.138 -7.360 -13.454 1.00 82.44 150 LEU A N 1
ATOM 1163 C CA . LEU A 1 150 ? 16.459 -6.299 -12.706 1.00 82.44 150 LEU A CA 1
ATOM 1164 C C . LEU A 1 150 ? 17.063 -4.909 -12.917 1.00 82.44 150 LEU A C 1
ATOM 1166 O O . LEU A 1 150 ? 16.413 -3.921 -12.595 1.00 82.44 150 LEU A O 1
ATOM 1170 N N . TRP A 1 151 ? 18.260 -4.794 -13.491 1.00 78.62 151 TRP A N 1
ATOM 1171 C CA . TRP A 1 151 ? 18.904 -3.503 -13.795 1.00 78.62 151 TRP A CA 1
ATOM 1172 C C . TRP A 1 151 ? 18.613 -3.017 -15.216 1.00 78.62 151 TRP A C 1
ATOM 1174 O O . TRP A 1 151 ? 18.772 -1.833 -15.517 1.00 78.62 151 TRP A O 1
ATOM 1184 N N . HIS A 1 152 ? 18.208 -3.921 -16.110 1.00 80.75 152 HIS A N 1
ATOM 1185 C CA . HIS A 1 152 ? 18.044 -3.613 -17.523 1.00 80.75 152 HIS A CA 1
ATOM 1186 C C . HIS A 1 152 ? 16.611 -3.188 -17.837 1.00 80.75 152 HIS A C 1
ATOM 1188 O O . HIS A 1 152 ? 15.658 -3.905 -17.541 1.00 80.75 152 HIS A O 1
ATOM 1194 N N . ALA A 1 153 ? 16.460 -2.073 -18.555 1.00 80.44 153 ALA A N 1
ATOM 1195 C CA . ALA A 1 153 ? 15.151 -1.588 -19.001 1.00 80.44 153 ALA A CA 1
ATOM 1196 C C . ALA A 1 153 ? 14.379 -2.624 -19.848 1.00 80.44 153 ALA A C 1
ATOM 1198 O O . ALA A 1 153 ? 13.153 -2.691 -19.781 1.00 80.44 153 ALA A O 1
ATOM 1199 N N . SER A 1 154 ? 15.081 -3.465 -20.617 1.00 81.81 154 SER A N 1
ATOM 1200 C CA . SER A 1 154 ? 14.476 -4.587 -21.348 1.00 81.81 154 SER A CA 1
ATOM 1201 C C . SER A 1 154 ? 13.909 -5.659 -20.412 1.00 81.81 154 SER A C 1
ATOM 1203 O O . SER A 1 154 ? 12.845 -6.203 -20.690 1.00 81.81 154 SER A O 1
ATOM 1205 N N . GLY A 1 155 ? 14.580 -5.923 -19.287 1.00 82.69 155 GLY A N 1
ATOM 1206 C CA . GLY A 1 155 ? 14.090 -6.808 -18.234 1.00 82.69 155 GLY A CA 1
ATOM 1207 C C . GLY A 1 155 ? 12.863 -6.235 -17.532 1.00 82.69 155 GLY A C 1
ATOM 1208 O O . GLY A 1 155 ? 11.892 -6.956 -17.336 1.00 82.69 155 GLY A O 1
ATOM 1209 N N . HIS A 1 156 ? 12.852 -4.928 -17.243 1.00 86.19 156 HIS A N 1
ATOM 1210 C CA . HIS A 1 156 ? 11.685 -4.251 -16.653 1.00 86.19 156 HIS A CA 1
ATOM 1211 C C . HIS A 1 156 ? 10.463 -4.374 -17.552 1.00 86.19 156 HIS A C 1
ATOM 1213 O O . HIS A 1 156 ? 9.378 -4.697 -17.082 1.00 86.19 156 HIS A O 1
ATOM 1219 N N . ARG A 1 157 ? 10.648 -4.140 -18.854 1.00 83.50 157 ARG A N 1
ATOM 1220 C CA . ARG A 1 157 ? 9.575 -4.258 -19.836 1.00 83.50 157 ARG A CA 1
ATOM 1221 C C . ARG A 1 157 ? 9.054 -5.688 -19.937 1.00 83.50 157 ARG A C 1
ATOM 1223 O O . ARG A 1 157 ? 7.847 -5.866 -19.902 1.00 83.50 157 ARG A O 1
ATOM 1230 N N . ALA A 1 158 ? 9.941 -6.680 -20.012 1.00 84.31 158 ALA A N 1
ATOM 1231 C CA . ALA A 1 158 ? 9.537 -8.083 -20.052 1.00 84.31 158 ALA A CA 1
ATOM 1232 C C . ALA A 1 158 ? 8.746 -8.481 -18.795 1.00 84.31 158 ALA A C 1
ATOM 1234 O O . ALA A 1 158 ? 7.689 -9.089 -18.908 1.00 84.31 158 ALA A O 1
ATOM 1235 N N . LEU A 1 159 ? 9.205 -8.067 -17.607 1.00 86.19 159 LEU A N 1
ATOM 1236 C CA . LEU A 1 159 ? 8.497 -8.314 -16.347 1.00 86.19 159 LEU A CA 1
ATOM 1237 C C . LEU A 1 159 ? 7.127 -7.629 -16.311 1.00 86.19 159 LEU A C 1
ATOM 1239 O O . LEU A 1 159 ? 6.161 -8.228 -15.851 1.00 86.19 159 LEU A O 1
ATOM 1243 N N . LEU A 1 160 ? 7.037 -6.398 -16.815 1.00 85.31 160 LEU A N 1
ATOM 1244 C CA . LEU A 1 160 ? 5.780 -5.664 -16.911 1.00 85.31 160 LEU A CA 1
ATOM 1245 C C . LEU A 1 160 ? 4.810 -6.319 -17.903 1.00 85.31 160 LEU A C 1
ATOM 1247 O O . LEU A 1 160 ? 3.620 -6.353 -17.635 1.00 85.31 160 LEU A O 1
ATOM 1251 N N . GLU A 1 161 ? 5.290 -6.829 -19.039 1.00 84.88 161 GLU A N 1
ATOM 1252 C CA . GLU A 1 161 ? 4.465 -7.517 -20.047 1.00 84.88 161 GLU A CA 1
ATOM 1253 C C . GLU A 1 161 ? 3.966 -8.877 -19.540 1.00 84.88 161 GLU A C 1
ATOM 1255 O O . GLU A 1 161 ? 2.808 -9.226 -19.758 1.00 84.88 161 GLU A O 1
ATOM 1260 N N . GLU A 1 162 ? 4.827 -9.625 -18.850 1.00 84.81 162 GLU A N 1
ATOM 1261 C CA . GLU A 1 162 ? 4.544 -10.984 -18.381 1.00 84.81 162 GLU A CA 1
ATOM 1262 C C . GLU A 1 162 ? 3.700 -11.003 -17.102 1.00 84.81 162 GLU A C 1
ATOM 1264 O O . GLU A 1 162 ? 2.736 -11.760 -17.010 1.00 84.81 162 GLU A O 1
ATOM 1269 N N . TYR A 1 163 ? 4.045 -10.164 -16.123 1.00 83.62 163 TYR A N 1
ATOM 1270 C CA . TYR A 1 163 ? 3.454 -10.204 -14.784 1.00 83.62 163 TYR A CA 1
ATOM 1271 C C . TYR A 1 163 ? 2.633 -8.968 -14.430 1.00 83.62 163 TYR A C 1
ATOM 1273 O O . TYR A 1 163 ? 1.857 -9.005 -13.479 1.00 83.62 163 TYR A O 1
ATOM 1281 N N . GLY A 1 164 ? 2.798 -7.876 -15.174 1.00 87.56 164 GLY A N 1
ATOM 1282 C CA . GLY A 1 164 ? 2.166 -6.610 -14.847 1.00 87.56 164 GLY A CA 1
ATOM 1283 C C . GLY A 1 164 ? 2.893 -5.825 -13.772 1.00 87.56 164 GLY A C 1
ATOM 1284 O O . GLY A 1 164 ? 4.128 -5.821 -13.668 1.00 87.56 164 GLY A O 1
ATOM 1285 N N . CYS A 1 165 ? 2.109 -5.048 -13.040 1.00 87.56 165 CYS A N 1
ATOM 1286 C CA . CYS A 1 165 ? 2.611 -4.206 -11.982 1.00 87.56 165 CYS A CA 1
ATOM 1287 C C . CYS A 1 165 ? 1.584 -3.992 -10.887 1.00 87.56 165 CYS A C 1
ATOM 1289 O O . CYS A 1 165 ? 0.379 -4.154 -11.047 1.00 87.56 165 CYS A O 1
ATOM 1291 N N . THR A 1 166 ? 2.104 -3.516 -9.776 1.00 89.50 166 THR A N 1
ATOM 1292 C CA . THR A 1 166 ? 1.337 -3.090 -8.634 1.00 89.50 166 THR A CA 1
ATOM 1293 C C . THR A 1 166 ? 1.607 -1.614 -8.384 1.00 89.50 166 THR A C 1
ATOM 1295 O O . THR A 1 166 ? 2.756 -1.165 -8.335 1.00 89.50 166 THR A O 1
ATOM 1298 N N . VAL A 1 167 ? 0.546 -0.842 -8.187 1.00 89.94 167 VAL A N 1
ATOM 1299 C CA . VAL A 1 167 ? 0.629 0.552 -7.761 1.00 89.94 167 VAL A CA 1
ATOM 1300 C C . VAL A 1 167 ? 0.396 0.628 -6.262 1.00 89.94 167 VAL A C 1
ATOM 1302 O O . VAL A 1 167 ? -0.656 0.225 -5.776 1.00 89.94 167 VAL A O 1
ATOM 1305 N N . GLN A 1 168 ? 1.357 1.203 -5.544 1.00 91.56 168 GLN A N 1
ATOM 1306 C CA . GLN A 1 168 ? 1.235 1.522 -4.129 1.00 91.56 168 GLN A CA 1
ATOM 1307 C C . GLN A 1 168 ? 1.087 3.028 -3.915 1.00 91.56 168 GLN A C 1
ATOM 1309 O O . GLN A 1 168 ? 1.908 3.827 -4.375 1.00 91.56 168 GLN A O 1
ATOM 1314 N N . CYS A 1 169 ? 0.067 3.412 -3.156 1.00 91.81 169 CYS A N 1
ATOM 1315 C CA . CYS A 1 169 ? -0.195 4.790 -2.759 1.00 91.81 169 CYS A CA 1
ATOM 1316 C C . CYS A 1 169 ? -0.258 4.879 -1.236 1.00 91.81 169 CYS A C 1
ATOM 1318 O O . CYS A 1 169 ? -1.136 4.284 -0.615 1.00 91.81 169 CYS A O 1
ATOM 1320 N N . THR A 1 170 ? 0.639 5.655 -0.631 1.00 92.25 170 THR A N 1
ATOM 1321 C CA . THR A 1 170 ? 0.595 5.933 0.808 1.00 92.25 170 THR A CA 1
ATOM 1322 C C . THR A 1 170 ? -0.107 7.257 1.047 1.00 92.25 170 THR A C 1
ATOM 1324 O O . THR A 1 170 ? 0.350 8.313 0.599 1.00 92.25 170 THR A O 1
ATOM 1327 N N . VAL A 1 171 ? -1.212 7.200 1.780 1.00 92.19 171 VAL A N 1
ATOM 1328 C CA . VAL A 1 171 ? -2.043 8.350 2.122 1.00 92.19 171 VAL A CA 1
ATOM 1329 C C . VAL A 1 171 ? -1.845 8.696 3.590 1.00 92.19 171 VAL A C 1
ATOM 1331 O O . VAL A 1 171 ? -1.949 7.846 4.474 1.00 92.19 171 VAL A O 1
ATOM 1334 N N . LEU A 1 172 ? -1.542 9.967 3.825 1.00 90.75 172 LEU A N 1
ATOM 1335 C CA . LEU A 1 172 ? -1.347 10.574 5.127 1.00 90.75 172 LEU A CA 1
ATOM 1336 C C . LEU A 1 172 ? -2.652 11.214 5.599 1.00 90.75 172 LEU A C 1
ATOM 1338 O O . LEU A 1 172 ? -3.194 12.093 4.926 1.00 90.75 172 LEU A O 1
ATOM 1342 N N . PHE A 1 173 ? -3.076 10.837 6.798 1.00 86.75 173 PHE A N 1
ATOM 1343 C CA . PHE A 1 173 ? -4.180 11.438 7.533 1.00 86.75 173 PHE A CA 1
ATOM 1344 C C . PHE A 1 173 ? -3.599 12.183 8.737 1.00 86.75 173 PHE A C 1
ATOM 1346 O O . PHE A 1 173 ? -3.146 11.580 9.719 1.00 86.75 173 PHE A O 1
ATOM 1353 N N . GLN A 1 174 ? -3.553 13.511 8.634 1.00 81.31 174 GLN A N 1
ATOM 1354 C CA . GLN A 1 174 ? -3.124 14.377 9.730 1.00 81.31 174 GLN A CA 1
ATOM 1355 C C . GLN A 1 174 ? -4.323 14.698 10.609 1.00 81.31 174 GLN A C 1
ATOM 1357 O O . GLN A 1 174 ? -5.398 14.964 10.083 1.00 81.31 174 GLN A O 1
ATOM 1362 N N . SER A 1 175 ? -4.114 14.725 11.924 1.00 69.06 175 SER A N 1
ATOM 1363 C CA . SER A 1 175 ? -5.101 15.269 12.849 1.00 69.06 175 SER A CA 1
ATOM 1364 C C . SER A 1 175 ? -4.652 16.618 13.382 1.00 69.06 175 SER A C 1
ATOM 1366 O O . SER A 1 175 ? -3.522 16.749 13.854 1.00 69.06 175 SER A O 1
ATOM 1368 N N . GLU A 1 176 ? -5.537 17.607 13.298 1.00 58.94 176 GLU A N 1
ATOM 1369 C CA . GLU A 1 176 ? -5.336 18.925 13.908 1.00 58.94 176 GLU A CA 1
ATOM 1370 C C . GLU A 1 176 ? -5.829 18.933 15.364 1.00 58.94 176 GLU A C 1
ATOM 1372 O O . GLU A 1 176 ? -5.368 19.743 16.167 1.00 58.94 176 GLU A O 1
ATOM 1377 N N . GLN A 1 177 ? -6.721 18.003 15.728 1.00 56.44 177 GLN A N 1
ATOM 1378 C CA . GLN A 1 177 ? -7.419 17.997 17.018 1.00 56.44 177 GLN A CA 1
ATOM 1379 C C . GLN A 1 177 ? -6.823 17.060 18.077 1.00 56.44 177 GLN A C 1
ATOM 1381 O O . GLN A 1 177 ? -7.265 17.073 19.224 1.00 56.44 177 GLN A O 1
ATOM 1386 N N . LEU A 1 178 ? -5.768 16.297 17.769 1.00 52.31 178 LEU A N 1
ATOM 1387 C CA . LEU A 1 178 ? -5.122 15.382 18.723 1.00 52.31 178 LEU A CA 1
ATOM 1388 C C . LEU A 1 178 ? -4.205 16.071 19.745 1.00 52.31 178 LEU A C 1
ATOM 1390 O O . LEU A 1 178 ? -3.053 15.698 19.980 1.00 52.31 178 LEU A O 1
ATOM 1394 N N . HIS A 1 179 ? -4.764 17.052 20.442 1.00 47.97 179 HIS A N 1
ATOM 1395 C CA . HIS A 1 179 ? -4.286 17.528 21.725 1.00 47.97 179 HIS A CA 1
ATOM 1396 C C . HIS A 1 179 ? -5.417 17.403 22.745 1.00 47.97 179 HIS A C 1
ATOM 1398 O O . HIS A 1 179 ? -6.188 18.336 22.932 1.00 47.97 179 HIS A O 1
ATOM 1404 N N . ARG A 1 180 ? -5.385 16.272 23.471 1.00 46.75 180 ARG A N 1
ATOM 1405 C CA . ARG A 1 180 ? -6.051 15.952 24.755 1.00 46.75 180 ARG A CA 1
ATOM 1406 C C . ARG A 1 180 ? -7.191 14.929 24.650 1.00 46.75 180 ARG A C 1
ATOM 1408 O O . ARG A 1 180 ? -8.321 15.253 24.345 1.00 46.75 180 ARG A O 1
ATOM 1415 N N . ASN A 1 181 ? -6.879 13.711 25.095 1.00 50.50 181 ASN A N 1
ATOM 1416 C CA . ASN A 1 181 ? -7.806 12.783 25.758 1.00 50.50 181 ASN A CA 1
ATOM 1417 C C . ASN A 1 181 ? -8.961 12.152 24.963 1.00 50.50 181 ASN A C 1
ATOM 1419 O O . ASN A 1 181 ? -9.775 11.477 25.591 1.00 50.50 181 ASN A O 1
ATOM 1423 N N . ASP A 1 182 ? -9.015 12.260 23.636 1.00 54.25 182 ASP A N 1
ATOM 1424 C CA . ASP A 1 182 ? -10.114 11.622 22.911 1.00 54.25 182 ASP A CA 1
ATOM 1425 C C . ASP A 1 182 ? -9.994 10.098 22.825 1.00 54.25 182 ASP A C 1
ATOM 1427 O O . ASP A 1 182 ? -8.995 9.510 22.392 1.00 54.25 182 ASP A O 1
ATOM 1431 N N . VAL A 1 183 ? -11.089 9.467 23.240 1.00 51.53 183 VAL A N 1
ATOM 1432 C CA . VAL A 1 183 ? -11.363 8.029 23.239 1.00 51.53 183 VAL A CA 1
ATOM 1433 C C . VAL A 1 183 ? -11.112 7.400 21.860 1.00 51.53 183 VAL A C 1
ATOM 1435 O O . VAL A 1 183 ? -10.733 6.230 21.787 1.00 51.53 183 VAL A O 1
ATOM 1438 N N . ASP A 1 184 ? -11.191 8.174 20.778 1.00 52.31 184 ASP A N 1
ATOM 1439 C CA . ASP A 1 184 ? -10.968 7.720 19.401 1.00 52.31 184 ASP A CA 1
ATOM 1440 C C . ASP A 1 184 ? -9.507 7.426 19.053 1.00 52.31 184 ASP A C 1
ATOM 1442 O O . ASP A 1 184 ? -9.230 6.537 18.244 1.00 52.31 184 ASP A O 1
ATOM 1446 N N . ALA A 1 185 ? -8.548 8.028 19.761 1.00 57.66 185 ALA A N 1
ATOM 1447 C CA . ALA A 1 185 ? -7.155 7.597 19.683 1.00 57.66 185 ALA A CA 1
ATOM 1448 C C . ALA A 1 185 ? -6.954 6.190 20.266 1.00 57.66 185 ALA A C 1
ATOM 1450 O O . ALA A 1 185 ? -5.944 5.549 19.984 1.00 57.66 185 ALA A O 1
ATOM 1451 N N . THR A 1 186 ? -7.876 5.693 21.095 1.00 60.81 186 THR A N 1
ATOM 1452 C CA . THR A 1 186 ? -7.665 4.472 21.881 1.00 60.81 186 THR A CA 1
ATOM 1453 C C . THR A 1 186 ? -7.649 3.227 21.004 1.00 60.81 186 THR A C 1
ATOM 1455 O O . THR A 1 186 ? -6.725 2.435 21.147 1.00 60.81 186 THR A O 1
ATOM 1458 N N . ALA A 1 187 ? -8.573 3.061 20.050 1.00 61.62 187 ALA A N 1
ATOM 1459 C CA . ALA A 1 187 ? -8.599 1.860 19.200 1.00 61.62 187 ALA A CA 1
ATOM 1460 C C . ALA A 1 187 ? -7.390 1.755 18.262 1.00 61.62 187 ALA A C 1
ATOM 1462 O O . ALA A 1 187 ? -6.771 0.696 18.171 1.00 61.62 187 ALA A O 1
ATOM 1463 N N . MET A 1 188 ? -6.964 2.862 17.650 1.00 70.31 188 MET A N 1
ATOM 1464 C CA . MET A 1 188 ? -5.742 2.857 16.837 1.00 70.31 188 MET A CA 1
ATOM 1465 C C . MET A 1 188 ? -4.496 2.688 17.715 1.00 70.31 188 MET A C 1
ATOM 1467 O O . MET A 1 188 ? -3.595 1.910 17.392 1.00 70.31 188 MET A O 1
ATOM 1471 N N . ARG A 1 189 ? -4.476 3.296 18.912 1.00 70.25 189 ARG A N 1
ATOM 1472 C CA . ARG A 1 189 ? -3.419 3.031 19.897 1.00 70.25 189 ARG A CA 1
ATOM 1473 C C . ARG A 1 189 ? -3.404 1.582 20.353 1.00 70.25 189 ARG A C 1
ATOM 1475 O O . ARG A 1 189 ? -2.315 1.132 20.700 1.00 70.25 189 ARG A O 1
ATOM 1482 N N . ILE A 1 190 ? -4.529 0.858 20.376 1.00 69.12 190 ILE A N 1
ATOM 1483 C CA . ILE A 1 190 ? -4.585 -0.568 20.740 1.00 69.12 190 ILE A CA 1
ATOM 1484 C C . ILE A 1 190 ? -3.757 -1.388 19.753 1.00 69.12 190 ILE A C 1
A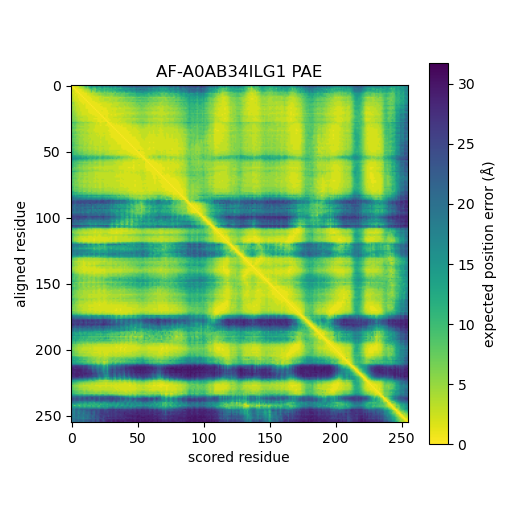TOM 1486 O O . ILE A 1 190 ? -2.868 -2.123 20.180 1.00 69.12 190 ILE A O 1
ATOM 1490 N N . ILE A 1 191 ? -3.945 -1.195 18.449 1.00 68.31 191 ILE A N 1
ATOM 1491 C CA . ILE A 1 191 ? -3.148 -1.912 17.441 1.00 68.31 191 ILE A CA 1
ATOM 1492 C C . ILE A 1 191 ? -1.701 -1.399 17.335 1.00 68.31 191 ILE A C 1
ATOM 1494 O O . ILE A 1 191 ? -0.864 -2.016 16.685 1.00 68.31 191 ILE A O 1
ATOM 1498 N N . GLY A 1 192 ? -1.372 -0.315 18.045 1.00 68.94 192 GLY A N 1
ATOM 1499 C CA . GLY A 1 192 ? -0.040 0.288 18.066 1.00 68.94 192 GLY A CA 1
ATOM 1500 C C . GLY A 1 192 ? 0.164 1.373 17.011 1.00 68.94 192 GLY A C 1
ATOM 1501 O O . GLY A 1 192 ? 1.250 1.951 16.968 1.00 68.94 192 GLY A O 1
ATOM 1502 N N . ALA A 1 193 ? -0.871 1.695 16.230 1.00 71.50 193 ALA A N 1
ATOM 1503 C CA . ALA A 1 193 ? -0.863 2.813 15.303 1.00 71.50 193 ALA A CA 1
ATOM 1504 C C . ALA A 1 193 ? -0.850 4.154 16.061 1.00 71.50 193 ALA A C 1
ATOM 1506 O O . ALA A 1 193 ? -1.327 4.275 17.197 1.00 71.50 193 ALA A O 1
ATOM 1507 N N . ARG A 1 194 ? -0.229 5.166 15.453 1.00 74.69 194 ARG A N 1
ATOM 1508 C CA . ARG A 1 194 ? 0.033 6.481 16.055 1.00 74.69 194 ARG A CA 1
ATOM 1509 C C . ARG A 1 194 ? -0.257 7.568 15.040 1.00 74.69 194 ARG A C 1
ATOM 1511 O O . ARG A 1 194 ? 0.041 7.389 13.873 1.00 74.69 194 ARG A O 1
ATOM 1518 N N . TYR A 1 195 ? -0.762 8.709 15.484 1.00 74.44 195 TYR A N 1
ATOM 1519 C CA . TYR A 1 195 ? -0.900 9.836 14.574 1.00 74.44 195 TYR A CA 1
ATOM 1520 C C . TYR A 1 195 ? 0.467 10.463 14.238 1.00 74.44 195 TYR A C 1
ATOM 1522 O O . TYR A 1 195 ? 1.339 10.507 15.112 1.00 74.44 195 TYR A O 1
ATOM 1530 N N . PRO A 1 196 ? 0.647 10.965 13.004 1.00 81.12 196 PRO A N 1
ATOM 1531 C CA . PRO A 1 196 ? -0.328 10.916 11.912 1.00 81.12 196 PRO A CA 1
ATOM 1532 C C . PRO A 1 196 ? -0.498 9.497 11.342 1.00 81.12 196 PRO A C 1
ATOM 1534 O O . PRO A 1 196 ? 0.414 8.680 11.415 1.00 81.12 196 PRO A O 1
ATOM 1537 N N . MET A 1 197 ? -1.688 9.203 10.821 1.00 85.25 197 MET A N 1
ATOM 1538 C CA . MET A 1 197 ? -2.028 7.875 10.313 1.00 85.25 197 MET A CA 1
ATOM 1539 C C . MET A 1 197 ? -1.600 7.741 8.848 1.00 85.25 197 MET A C 1
ATOM 1541 O O . MET A 1 197 ? -1.839 8.642 8.044 1.00 85.25 197 MET A O 1
ATOM 1545 N N . PHE A 1 198 ? -0.996 6.612 8.495 1.00 89.19 198 PHE A N 1
ATOM 1546 C CA . PHE A 1 198 ? -0.548 6.288 7.145 1.00 89.19 198 PHE A CA 1
ATOM 1547 C C . PHE A 1 198 ? -1.251 5.018 6.692 1.00 89.19 198 PHE A C 1
ATOM 1549 O O . PHE A 1 198 ? -1.108 3.985 7.339 1.00 89.19 198 PHE A O 1
ATOM 1556 N N . TYR A 1 199 ? -1.973 5.088 5.580 1.00 91.44 199 TYR A N 1
ATOM 1557 C CA . TYR A 1 199 ? -2.548 3.912 4.930 1.00 91.44 199 TYR A CA 1
ATOM 1558 C C . TYR A 1 199 ? -1.827 3.696 3.615 1.00 91.44 199 TYR A C 1
ATOM 1560 O O . TYR A 1 199 ? -1.734 4.624 2.810 1.00 91.44 199 TYR A O 1
ATOM 1568 N N . THR A 1 200 ? -1.329 2.485 3.395 1.00 92.44 200 THR A N 1
ATOM 1569 C CA . THR A 1 200 ? -0.781 2.085 2.101 1.00 92.44 200 THR A CA 1
ATOM 1570 C C . THR A 1 200 ? -1.827 1.265 1.371 1.00 92.44 200 THR A C 1
ATOM 1572 O O . THR A 1 200 ? -2.225 0.192 1.826 1.00 92.44 200 THR A O 1
ATOM 1575 N N . PHE A 1 201 ? -2.268 1.806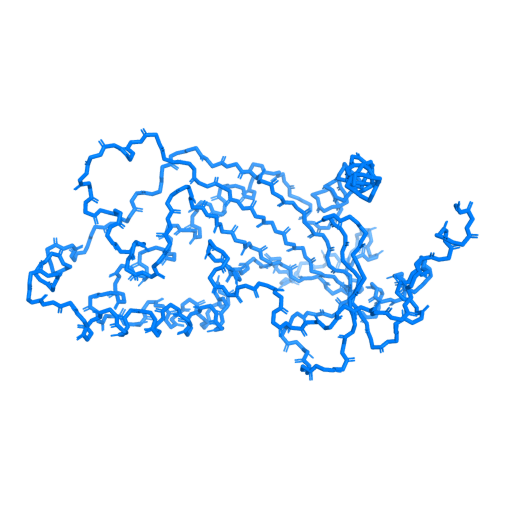 0.243 1.00 92.06 201 PHE A N 1
ATOM 1576 C CA . PHE A 1 201 ? -3.183 1.171 -0.688 1.00 92.06 201 PHE A CA 1
ATOM 1577 C C . PHE A 1 201 ? -2.394 0.534 -1.815 1.00 92.06 201 PHE A C 1
ATOM 1579 O O . PHE A 1 201 ? -1.404 1.106 -2.271 1.00 92.06 201 PHE A O 1
ATOM 1586 N N . GLU A 1 202 ? -2.862 -0.611 -2.279 1.00 90.12 202 GLU A N 1
ATOM 1587 C CA . GLU A 1 202 ? -2.252 -1.379 -3.346 1.00 90.12 202 GLU A CA 1
ATOM 1588 C C . GLU A 1 202 ? -3.308 -1.739 -4.391 1.00 90.12 202 GLU A C 1
ATOM 1590 O O . GLU A 1 202 ? -4.410 -2.145 -4.031 1.00 90.12 202 GLU A O 1
ATOM 1595 N N . ALA A 1 203 ? -2.984 -1.565 -5.670 1.00 88.88 203 ALA A N 1
ATOM 1596 C CA . ALA A 1 203 ? -3.809 -2.020 -6.784 1.00 88.88 203 ALA A CA 1
ATOM 1597 C C . ALA A 1 203 ? -2.934 -2.766 -7.791 1.00 88.88 203 ALA A C 1
ATOM 1599 O O . ALA A 1 203 ? -1.917 -2.231 -8.243 1.00 88.88 203 ALA A O 1
ATOM 1600 N N . ALA A 1 204 ? -3.333 -3.988 -8.134 1.00 87.12 204 ALA A N 1
ATOM 1601 C CA . ALA A 1 204 ? -2.669 -4.798 -9.144 1.00 87.12 204 ALA A CA 1
ATOM 1602 C C . ALA A 1 204 ? -3.226 -4.492 -10.540 1.00 87.12 204 ALA A C 1
ATOM 1604 O O . ALA A 1 204 ? -4.420 -4.248 -10.722 1.00 87.12 204 ALA A O 1
ATOM 1605 N N . LEU A 1 205 ? -2.337 -4.504 -11.525 1.00 85.88 205 LEU A N 1
ATOM 1606 C CA . LEU A 1 205 ? -2.619 -4.333 -12.941 1.00 85.88 205 LEU A CA 1
ATOM 1607 C C . LEU A 1 205 ? -1.901 -5.451 -13.680 1.00 85.88 205 LEU A C 1
ATOM 1609 O O . LEU A 1 205 ? -0.680 -5.580 -13.587 1.00 85.88 205 LEU A O 1
ATOM 1613 N N . ASP A 1 206 ? -2.646 -6.249 -14.428 1.00 83.44 206 ASP A N 1
ATOM 1614 C CA . ASP A 1 206 ? -2.075 -7.297 -15.257 1.00 83.44 206 ASP A CA 1
ATOM 1615 C C . ASP A 1 206 ? -1.286 -6.698 -16.431 1.00 83.44 206 ASP A C 1
ATOM 1617 O O . ASP A 1 206 ? -1.615 -5.636 -16.970 1.00 83.44 206 ASP A O 1
ATOM 1621 N N . GLY A 1 207 ? -0.222 -7.392 -16.837 1.00 81.00 207 GLY A N 1
ATOM 1622 C CA . GLY A 1 207 ? 0.687 -6.926 -17.885 1.00 81.00 207 GLY A CA 1
ATOM 1623 C C . GLY A 1 207 ? -0.012 -6.545 -19.185 1.00 81.00 207 GLY A C 1
ATOM 1624 O O . GLY A 1 207 ? 0.169 -5.416 -19.646 1.00 81.00 207 GLY A O 1
ATOM 1625 N N . PRO A 1 208 ? -0.874 -7.406 -19.756 1.00 78.38 208 PRO A N 1
ATOM 1626 C CA . PRO A 1 208 ? -1.612 -7.083 -20.972 1.00 78.38 208 PRO A CA 1
ATOM 1627 C C . PRO A 1 208 ? -2.398 -5.764 -20.887 1.00 78.38 208 PRO A C 1
ATOM 1629 O O . PRO A 1 208 ? -2.326 -4.957 -21.820 1.00 78.38 208 PRO A O 1
ATOM 1632 N N . SER A 1 209 ? -3.077 -5.489 -19.769 1.00 73.06 209 SER A N 1
ATOM 1633 C CA . SER A 1 209 ? -3.843 -4.247 -19.575 1.00 73.06 209 SER A CA 1
ATOM 1634 C C . SER A 1 209 ? -2.980 -2.984 -19.538 1.00 73.06 209 SER A C 1
ATOM 1636 O O . SER A 1 209 ? -3.442 -1.911 -19.936 1.00 73.06 209 SER A O 1
ATOM 1638 N N . VAL A 1 210 ? -1.716 -3.087 -19.114 1.00 74.38 210 VAL A N 1
ATOM 1639 C CA . VAL A 1 210 ? -0.782 -1.949 -19.072 1.00 74.38 210 VAL A CA 1
ATOM 1640 C C . VAL A 1 210 ? -0.420 -1.455 -20.480 1.00 74.38 210 VAL A C 1
ATOM 1642 O O . VAL A 1 210 ? -0.255 -0.249 -20.686 1.00 74.38 210 VAL A O 1
ATOM 1645 N N . PHE A 1 211 ? -0.327 -2.354 -21.467 1.00 69.75 211 PHE A N 1
ATOM 1646 C CA . PHE A 1 211 ? 0.138 -2.023 -22.824 1.00 69.75 211 PHE A CA 1
ATOM 1647 C C . PHE A 1 211 ? -0.976 -1.770 -23.843 1.00 69.75 211 PHE A C 1
ATOM 1649 O O . PHE A 1 211 ? -0.716 -1.157 -24.880 1.00 69.75 211 PHE A O 1
ATOM 1656 N N . GLN A 1 212 ? -2.217 -2.176 -23.568 1.00 63.97 212 GLN A N 1
ATOM 1657 C CA . GLN A 1 212 ? -3.363 -1.980 -24.468 1.00 63.97 212 GLN A CA 1
ATOM 1658 C C . GLN A 1 212 ? -3.917 -0.544 -24.433 1.00 63.97 212 GLN A C 1
ATOM 1660 O O . GLN A 1 212 ? -5.110 -0.315 -24.248 1.00 63.97 212 GLN A O 1
ATOM 1665 N N . GLY A 1 213 ? -3.049 0.456 -24.601 1.00 52.19 213 GLY A N 1
ATOM 1666 C CA . GLY A 1 213 ? -3.402 1.875 -24.611 1.00 52.19 213 GLY A CA 1
ATOM 1667 C C . GLY A 1 213 ? -4.569 2.211 -25.550 1.00 52.19 213 GLY A C 1
ATOM 1668 O O . GLY A 1 213 ? -4.356 2.505 -26.718 1.00 52.19 213 GLY A O 1
ATOM 1669 N N . GLY A 1 214 ? -5.789 2.237 -25.005 1.00 49.50 214 GLY A N 1
ATOM 1670 C CA . GLY A 1 214 ? -7.015 2.649 -25.687 1.00 49.50 214 GLY A CA 1
ATOM 1671 C C . GLY A 1 214 ? -7.643 1.569 -26.580 1.00 49.50 214 GLY A C 1
ATOM 1672 O O . GLY A 1 214 ? -7.015 1.055 -27.493 1.00 49.50 214 GLY A O 1
ATOM 1673 N N . SER A 1 215 ? -8.945 1.330 -26.386 1.00 40.59 215 SER A N 1
ATOM 1674 C CA . SER A 1 215 ? -9.846 0.610 -27.312 1.00 40.59 215 SER A CA 1
ATOM 1675 C C . SER A 1 215 ? -10.025 -0.913 -27.167 1.00 40.59 215 SER A C 1
ATOM 1677 O O . SER A 1 215 ? -10.383 -1.581 -28.130 1.00 40.59 215 SER A O 1
ATOM 1679 N N . ALA A 1 216 ? -9.910 -1.464 -25.955 1.00 37.84 216 ALA A N 1
ATOM 1680 C CA . ALA A 1 216 ? -10.498 -2.777 -25.643 1.00 37.84 216 ALA A CA 1
ATOM 1681 C C . ALA A 1 216 ? -11.058 -2.884 -24.213 1.00 37.84 216 ALA A C 1
ATOM 1683 O O . ALA A 1 216 ? -11.149 -3.970 -23.657 1.00 37.84 216 ALA A O 1
ATOM 1684 N N . VAL A 1 217 ? -11.522 -1.770 -23.629 1.00 44.22 217 VAL A N 1
ATOM 1685 C CA . VAL A 1 217 ? -12.551 -1.866 -22.578 1.00 44.22 217 VAL A CA 1
ATOM 1686 C C . VAL A 1 217 ? -13.883 -2.069 -23.295 1.00 44.22 217 VAL A C 1
ATOM 1688 O O . VAL A 1 217 ? -14.730 -1.180 -23.367 1.00 44.22 217 VAL A O 1
ATOM 1691 N N . SER A 1 218 ? -14.043 -3.241 -23.907 1.00 36.84 218 SER A N 1
ATOM 1692 C CA . SER A 1 218 ? -15.364 -3.848 -23.978 1.00 36.84 218 SER A CA 1
ATOM 1693 C C . SER A 1 218 ? -15.876 -3.885 -22.544 1.00 36.84 218 SER A C 1
ATOM 1695 O O . SER A 1 218 ? -15.235 -4.451 -21.665 1.00 36.84 218 SER A O 1
ATOM 1697 N N . GLN A 1 219 ? -16.971 -3.165 -22.326 1.00 38.72 219 GLN A N 1
ATOM 1698 C CA . GLN A 1 219 ? -17.783 -3.136 -21.118 1.00 38.72 219 GLN A CA 1
ATOM 1699 C C . GLN A 1 219 ? -17.801 -4.518 -20.440 1.00 38.72 219 GLN A C 1
ATOM 1701 O O . GLN A 1 219 ? -18.458 -5.433 -20.930 1.00 38.72 219 GLN A O 1
ATOM 1706 N N . GLY A 1 220 ? -17.037 -4.668 -19.356 1.00 37.72 220 GLY A N 1
ATOM 1707 C CA . GLY A 1 220 ? -16.886 -5.935 -18.644 1.00 37.72 220 GLY A CA 1
ATOM 1708 C C . GLY A 1 220 ? -15.743 -5.914 -17.625 1.00 37.72 220 GLY A C 1
ATOM 1709 O O . GLY A 1 220 ? -14.643 -6.366 -17.907 1.00 37.72 220 GLY A O 1
ATOM 1710 N N . ASP A 1 221 ? -16.023 -5.378 -16.439 1.00 42.50 221 ASP A N 1
ATOM 1711 C CA . ASP A 1 221 ? -15.610 -5.933 -15.139 1.00 42.50 221 ASP A CA 1
ATOM 1712 C C . ASP A 1 221 ? -14.144 -6.036 -14.680 1.00 42.50 221 ASP A C 1
ATOM 1714 O O . ASP A 1 221 ? -13.915 -6.557 -13.587 1.00 42.50 221 ASP A O 1
ATOM 1718 N N . HIS A 1 222 ? -13.146 -5.444 -15.336 1.00 47.19 222 HIS A N 1
ATOM 1719 C CA . HIS A 1 222 ? -11.868 -5.190 -14.643 1.00 47.19 222 HIS A CA 1
ATOM 1720 C C . HIS A 1 222 ? -11.926 -3.869 -13.868 1.00 47.19 222 HIS A C 1
ATOM 1722 O O . HIS A 1 222 ? -11.279 -2.878 -14.205 1.00 47.19 222 HIS A O 1
ATOM 1728 N N . HIS A 1 223 ? -12.760 -3.842 -12.826 1.00 62.56 223 HIS A N 1
ATOM 1729 C CA . HIS A 1 223 ? -12.740 -2.761 -11.848 1.00 62.56 223 HIS A CA 1
ATOM 1730 C C . HIS A 1 223 ? -11.374 -2.766 -11.160 1.00 62.56 223 HIS A C 1
ATOM 1732 O O . HIS A 1 223 ? -11.051 -3.706 -10.440 1.00 62.56 223 HIS A O 1
ATOM 1738 N N . LEU A 1 224 ? -10.580 -1.720 -11.385 1.00 73.62 224 LEU A N 1
ATOM 1739 C CA . LEU A 1 224 ? -9.398 -1.422 -10.584 1.00 73.62 224 LEU A CA 1
ATOM 1740 C C . LEU A 1 224 ? -9.815 -1.413 -9.104 1.00 73.62 224 LEU A C 1
ATOM 1742 O O . LEU A 1 224 ? -10.629 -0.580 -8.696 1.00 73.62 224 LEU A O 1
ATOM 1746 N N . ARG A 1 225 ? -9.285 -2.347 -8.315 1.00 82.62 225 ARG A N 1
ATOM 1747 C CA . ARG A 1 225 ? -9.578 -2.471 -6.884 1.00 82.62 225 ARG A CA 1
ATOM 1748 C C . ARG A 1 225 ? -8.348 -2.096 -6.082 1.00 82.62 225 ARG A C 1
ATOM 1750 O O . ARG A 1 225 ? -7.244 -2.539 -6.382 1.00 82.62 225 ARG A O 1
ATOM 1757 N N . PHE A 1 226 ? -8.563 -1.256 -5.077 1.00 88.50 226 PHE A N 1
ATOM 1758 C CA . PHE A 1 226 ? -7.543 -0.923 -4.098 1.00 88.50 226 PHE A CA 1
ATOM 1759 C C . PHE A 1 226 ? -7.778 -1.726 -2.834 1.00 88.50 226 PHE A C 1
ATOM 1761 O O . PHE A 1 226 ? -8.876 -1.707 -2.279 1.00 88.50 226 PHE A O 1
ATOM 1768 N N . ARG A 1 227 ? -6.705 -2.328 -2.341 1.00 90.88 227 ARG A N 1
ATOM 1769 C CA . ARG A 1 227 ? -6.656 -3.006 -1.057 1.00 90.88 227 ARG A CA 1
ATOM 1770 C C . ARG A 1 227 ? -5.755 -2.253 -0.099 1.00 90.88 227 ARG A C 1
ATOM 1772 O O . ARG A 1 227 ? -4.704 -1.751 -0.495 1.00 90.88 227 ARG A O 1
ATOM 1779 N N . VAL A 1 228 ? -6.120 -2.193 1.177 1.00 92.50 228 VAL A N 1
ATOM 1780 C CA . VAL A 1 228 ? -5.212 -1.698 2.217 1.00 92.50 228 VAL A CA 1
ATOM 1781 C C . VAL A 1 228 ? -4.257 -2.807 2.623 1.00 92.50 228 VAL A C 1
ATOM 1783 O O . VAL A 1 228 ? -4.669 -3.834 3.157 1.00 92.50 228 VAL A O 1
ATOM 1786 N N . VAL A 1 229 ? -2.969 -2.576 2.383 1.00 89.38 229 VAL A N 1
ATOM 1787 C CA . VAL A 1 229 ? -1.898 -3.548 2.642 1.00 89.38 229 VAL A CA 1
ATOM 1788 C C . VAL A 1 229 ? -1.042 -3.198 3.849 1.00 89.38 229 VAL A C 1
ATOM 1790 O O . VAL A 1 229 ? -0.325 -4.057 4.356 1.00 89.38 229 VAL A O 1
ATOM 1793 N N . ASP A 1 230 ? -1.102 -1.951 4.322 1.00 90.06 230 ASP A N 1
ATOM 1794 C CA . ASP A 1 230 ? -0.422 -1.541 5.546 1.00 90.06 230 ASP A CA 1
ATOM 1795 C C . ASP A 1 230 ? -1.111 -0.337 6.207 1.00 90.06 230 ASP A C 1
ATOM 1797 O O . ASP A 1 230 ? -1.697 0.517 5.536 1.00 90.06 230 ASP A O 1
ATOM 1801 N N . ILE A 1 231 ? -0.986 -0.262 7.531 1.00 89.94 231 ILE A N 1
ATOM 1802 C CA . ILE A 1 231 ? -1.363 0.874 8.366 1.00 89.94 231 ILE A CA 1
ATOM 1803 C C . ILE A 1 231 ? -0.156 1.186 9.248 1.00 89.94 231 ILE A C 1
ATOM 1805 O O . ILE A 1 231 ? 0.241 0.352 10.054 1.00 89.94 231 ILE A O 1
ATOM 1809 N N . ASN A 1 232 ? 0.425 2.382 9.133 1.00 88.19 232 ASN A N 1
ATOM 1810 C CA . ASN A 1 232 ? 1.569 2.815 9.947 1.00 88.19 232 ASN A CA 1
ATOM 1811 C C . ASN A 1 232 ? 2.767 1.840 9.952 1.00 88.19 232 ASN A C 1
ATOM 1813 O O . ASN A 1 232 ? 3.443 1.704 10.973 1.00 88.19 232 ASN A O 1
ATOM 1817 N N . GLU A 1 233 ? 3.024 1.165 8.830 1.00 82.81 233 GLU A N 1
ATOM 1818 C CA . GLU A 1 233 ? 4.124 0.197 8.690 1.00 82.81 233 GLU A CA 1
ATOM 1819 C C . GLU A 1 233 ? 4.018 -0.994 9.666 1.00 82.81 233 GLU A C 1
ATOM 1821 O O . GLU A 1 233 ? 5.020 -1.615 10.029 1.00 82.81 233 GLU A O 1
ATOM 1826 N N . MET A 1 234 ? 2.801 -1.337 10.099 1.00 81.38 234 MET A N 1
ATOM 1827 C CA . MET A 1 234 ? 2.526 -2.477 10.974 1.00 81.38 234 MET A CA 1
ATOM 1828 C C . MET A 1 234 ? 2.984 -3.801 10.372 1.00 81.38 234 MET A C 1
ATOM 1830 O O . MET A 1 234 ? 3.437 -4.673 11.114 1.00 81.38 234 MET A O 1
ATOM 1834 N N . THR A 1 235 ? 2.872 -3.962 9.052 1.00 73.50 235 THR A N 1
ATOM 1835 C CA . THR A 1 235 ? 3.298 -5.203 8.393 1.00 73.50 235 THR A CA 1
ATOM 1836 C C . THR A 1 235 ? 4.761 -5.192 7.981 1.00 73.50 235 THR A C 1
ATOM 1838 O O . THR A 1 235 ? 5.218 -6.224 7.506 1.00 73.50 235 THR A O 1
ATOM 1841 N N . GLN A 1 236 ? 5.474 -4.067 8.178 1.00 62.16 236 GLN A N 1
ATOM 1842 C CA . GLN A 1 236 ? 6.822 -3.784 7.673 1.00 62.16 236 GLN A CA 1
ATOM 1843 C C . GLN A 1 236 ? 7.031 -4.412 6.290 1.00 62.16 236 GLN A C 1
ATOM 1845 O O . GLN A 1 236 ? 7.483 -5.550 6.186 1.00 62.16 236 GLN A O 1
ATOM 1850 N N . GLY A 1 237 ? 6.738 -3.668 5.218 1.00 52.75 237 GLY A N 1
ATOM 1851 C CA . GLY A 1 237 ? 6.815 -4.117 3.812 1.00 52.75 237 GLY A CA 1
ATOM 1852 C C . GLY A 1 237 ? 8.156 -4.706 3.316 1.00 52.75 237 GLY A C 1
ATOM 1853 O O . GLY A 1 237 ? 8.350 -4.860 2.115 1.00 52.75 237 GLY A O 1
ATOM 1854 N N . ALA A 1 238 ? 9.093 -5.029 4.207 1.00 46.88 238 ALA A N 1
ATOM 1855 C CA . ALA A 1 238 ? 10.360 -5.704 3.979 1.00 46.88 238 ALA A CA 1
ATOM 1856 C C . ALA A 1 238 ? 10.322 -7.239 4.149 1.00 46.88 238 ALA A C 1
ATOM 1858 O O . ALA A 1 238 ? 11.300 -7.883 3.792 1.00 46.88 238 ALA A O 1
ATOM 1859 N N . TYR A 1 239 ? 9.242 -7.855 4.644 1.00 48.06 239 TYR A N 1
ATOM 1860 C CA . TYR A 1 239 ? 9.246 -9.310 4.895 1.00 48.06 239 TYR A CA 1
ATOM 1861 C C . TYR A 1 239 ? 9.223 -10.206 3.638 1.00 48.06 239 TYR A C 1
ATOM 1863 O O . TYR A 1 239 ? 9.370 -11.419 3.765 1.00 48.06 239 TYR A O 1
ATOM 1871 N N . PHE A 1 240 ? 9.045 -9.662 2.429 1.00 50.25 240 PHE A N 1
ATOM 1872 C CA . PHE A 1 240 ? 8.695 -10.484 1.258 1.00 50.25 240 PHE A CA 1
ATOM 1873 C C . PHE A 1 240 ? 9.819 -10.676 0.237 1.00 50.25 240 PHE A C 1
ATOM 1875 O O . PHE A 1 240 ? 9.852 -11.717 -0.415 1.00 50.25 240 PHE A O 1
ATOM 1882 N N . TRP A 1 241 ? 10.745 -9.723 0.104 1.00 59.44 241 TRP A N 1
ATOM 1883 C CA . TRP A 1 241 ? 11.728 -9.728 -0.983 1.00 59.44 241 TRP A CA 1
ATOM 1884 C C . TRP A 1 241 ? 13.145 -9.579 -0.449 1.00 59.44 241 TRP A C 1
ATOM 1886 O O . TRP A 1 241 ? 13.427 -8.645 0.306 1.00 59.44 241 TRP A O 1
ATOM 1896 N N . ALA A 1 242 ? 14.035 -10.469 -0.885 1.00 52.75 242 ALA A N 1
ATOM 1897 C CA . ALA A 1 242 ? 15.459 -10.278 -0.679 1.00 52.75 242 ALA A CA 1
ATOM 1898 C C . ALA A 1 242 ? 15.933 -9.122 -1.569 1.00 52.75 242 ALA A C 1
ATOM 1900 O O . ALA A 1 242 ? 15.528 -9.003 -2.732 1.00 52.75 242 ALA A O 1
ATOM 1901 N N . GLU A 1 243 ? 16.774 -8.246 -1.025 1.00 64.12 243 GLU A N 1
ATOM 1902 C CA . GLU A 1 243 ? 17.474 -7.272 -1.856 1.00 64.12 243 GLU A CA 1
ATOM 1903 C C . GLU A 1 243 ? 18.376 -8.033 -2.832 1.00 64.12 243 GLU A C 1
ATOM 1905 O O . GLU A 1 243 ? 18.953 -9.065 -2.485 1.00 64.12 243 GLU A O 1
ATOM 1910 N N . ALA A 1 244 ? 18.449 -7.582 -4.082 1.00 55.44 244 ALA A N 1
ATOM 1911 C CA . ALA A 1 244 ? 19.377 -8.159 -5.041 1.00 55.44 244 ALA A CA 1
ATOM 1912 C C . ALA A 1 244 ? 20.815 -7.736 -4.662 1.00 55.44 244 ALA A C 1
ATOM 1914 O O . ALA A 1 244 ? 21.357 -6.797 -5.237 1.00 55.44 244 ALA A O 1
ATOM 1915 N N . GLU A 1 245 ? 21.411 -8.396 -3.659 1.00 53.94 245 GLU A N 1
ATOM 1916 C CA . GLU A 1 245 ? 22.751 -8.083 -3.123 1.00 53.94 245 GLU A CA 1
ATOM 1917 C C . GLU A 1 245 ? 23.856 -8.162 -4.201 1.00 53.94 245 GLU A C 1
ATOM 1919 O O . GLU A 1 245 ? 24.861 -7.452 -4.119 1.00 53.94 245 GLU A O 1
ATOM 1924 N N . ASP A 1 246 ? 23.627 -8.957 -5.254 1.00 46.84 246 ASP A N 1
ATOM 1925 C CA . ASP A 1 246 ? 24.616 -9.312 -6.278 1.00 46.84 246 ASP A CA 1
ATOM 1926 C C . ASP A 1 246 ? 24.575 -8.509 -7.584 1.00 46.84 246 ASP A C 1
ATOM 1928 O O . ASP A 1 246 ? 25.374 -8.793 -8.477 1.00 46.84 246 ASP A O 1
ATOM 1932 N N . ALA A 1 247 ? 23.779 -7.438 -7.701 1.00 45.44 247 ALA A N 1
ATOM 1933 C CA . ALA A 1 247 ? 24.265 -6.372 -8.578 1.00 45.44 247 ALA A CA 1
ATOM 1934 C C . ALA A 1 247 ? 24.237 -4.984 -7.990 1.00 45.44 247 ALA A C 1
ATOM 1936 O O . ALA A 1 247 ? 23.285 -4.204 -8.013 1.00 45.44 247 ALA A O 1
ATOM 1937 N N . ARG A 1 248 ? 25.463 -4.635 -7.634 1.00 46.34 248 ARG A N 1
ATOM 1938 C CA . ARG A 1 248 ? 26.026 -3.332 -7.911 1.00 46.34 248 ARG A CA 1
ATOM 1939 C C . ARG A 1 248 ? 25.524 -2.852 -9.275 1.00 46.34 248 ARG A C 1
ATOM 1941 O O . ARG A 1 248 ? 25.782 -3.492 -10.295 1.00 46.34 248 ARG A O 1
ATOM 1948 N N . PRO A 1 249 ? 24.834 -1.713 -9.315 1.00 44.69 249 PRO A N 1
ATOM 1949 C CA . PRO A 1 249 ? 24.591 -1.044 -10.567 1.00 44.69 249 PRO A CA 1
ATOM 1950 C C . PRO A 1 249 ? 25.929 -0.833 -11.278 1.00 44.69 249 PRO A C 1
ATOM 1952 O O . PRO A 1 249 ? 26.829 -0.228 -10.702 1.00 44.69 249 PRO A O 1
ATOM 1955 N N . GLY A 1 250 ? 26.066 -1.288 -12.524 1.00 44.62 250 GLY A N 1
ATOM 1956 C CA . GLY A 1 250 ? 27.310 -1.135 -13.290 1.00 44.62 250 GLY A CA 1
ATOM 1957 C C . GLY A 1 250 ? 27.788 0.316 -13.448 1.00 44.62 250 GLY A C 1
ATOM 1958 O O . GLY A 1 250 ? 28.902 0.533 -13.893 1.00 44.62 250 GLY A O 1
ATOM 1959 N N . TRP A 1 251 ? 26.994 1.324 -13.060 1.00 42.94 251 TRP A N 1
ATOM 1960 C CA . TRP A 1 251 ? 27.419 2.728 -12.987 1.00 42.94 251 TRP A CA 1
ATOM 1961 C C . TRP A 1 251 ? 28.254 3.077 -11.741 1.00 42.94 251 TRP A C 1
ATOM 1963 O O . TRP A 1 251 ? 28.911 4.113 -11.741 1.00 42.94 251 TRP A O 1
ATOM 1973 N N . LEU A 1 252 ? 28.273 2.231 -10.705 1.00 38.62 252 LEU A N 1
ATOM 1974 C CA . LEU A 1 252 ? 29.162 2.375 -9.543 1.00 38.62 252 LEU A CA 1
ATOM 1975 C C . LEU A 1 252 ? 30.602 1.917 -9.824 1.00 38.62 252 LEU A C 1
ATOM 1977 O O . LEU A 1 252 ? 31.474 2.197 -9.015 1.00 38.62 252 LEU A O 1
ATOM 1981 N N . GLU A 1 253 ? 30.863 1.259 -10.957 1.00 34.47 253 GLU A N 1
ATOM 1982 C CA . GLU A 1 253 ? 32.229 0.948 -11.417 1.00 34.47 253 GLU A CA 1
ATOM 1983 C C . GLU A 1 253 ? 32.868 2.100 -12.218 1.00 34.47 253 GLU A C 1
ATOM 1985 O O . GLU A 1 253 ? 34.047 2.037 -12.558 1.00 34.47 253 GLU A O 1
ATOM 1990 N N . TRP A 1 254 ? 32.106 3.166 -12.500 1.00 33.91 254 TRP A N 1
ATOM 1991 C CA . TRP A 1 254 ? 32.568 4.371 -13.207 1.00 33.91 254 TRP A CA 1
ATOM 1992 C C . TRP A 1 254 ? 32.716 5.600 -12.290 1.00 33.91 254 TRP A C 1
ATOM 1994 O O . TRP A 1 254 ? 32.944 6.705 -12.788 1.00 33.91 254 TRP A O 1
ATOM 2004 N N . LEU A 1 255 ? 32.574 5.418 -10.971 1.00 31.61 255 LEU A N 1
ATOM 2005 C CA . LEU A 1 255 ? 32.867 6.408 -9.924 1.00 31.61 255 LEU A CA 1
ATOM 2006 C C . LEU A 1 255 ? 34.054 5.936 -9.082 1.00 31.61 255 LEU A C 1
ATOM 2008 O O . LEU A 1 255 ? 34.865 6.810 -8.705 1.00 31.61 255 LEU A O 1
#

Foldseek 3Di:
DVVVVVLVVLCVVVVVVLVCCCCVQPVVHDQVVVQVVVQVLVQQCQVCLLCVLLVNNVSLVVCVVVQQADPLQSVLSNVLSVVLVVVDDPVVNVLSVVCPPDTQDQDDDKDWDAKAKEQAADLVPADAPQKAWDDSRPHYIYMDNDLVLRLDPVSSLVRCQAHNIKMKIKMWGADPPPDDDDSSVVSCVSSPADPRKIWIKMWTDGSVRSPPRDDPPPPDDPPTDIHTHDINCSVVVPRGHDYSPPDDNPVVVVD

Mean predicted aligned error: 9.96 Å

Sequence (255 aa):
MLQQFARLTVDALMRPKVTSLVFDKLLRMQPSELLVGASQAAHTINNAIGAASCGQRELLDALVEDDLIDPILSDHIAHKLLQRRHRSGAALEELLASRKGRPLELDRKVSLLHTRLIVGTERSCFVHGEMHRFEVGSHLVVCGRNPDKLWHASGHRALLEEYGCTVQCTVLFQSEQLHRNDVDATAMRIIGARYPMFYTFEAALDGPSVFQGGSAVSQGDHHLRFRVVDINEMTQGAYFWAEAEDARPGWLEWL

Organism: Prymnesium parvum (NCBI:txid97485)

Radius of gyration: 20.29 Å; Cα contacts (8 Å, |Δi|>4): 381; chains: 1; bounding box: 54×37×61 Å

Solvent-accessible surface area (backbone atoms only — not comparable to full-atom values): 14388 Å² total; per-residue (Å²): 109,70,68,58,53,52,39,52,53,43,32,68,63,43,44,64,55,48,50,48,46,41,32,69,66,69,68,63,46,56,72,68,56,53,51,54,53,51,51,54,52,52,43,54,51,43,37,19,52,47,39,34,69,66,71,43,49,66,57,46,53,49,33,39,76,70,51,44,32,33,63,70,43,51,50,51,45,52,50,32,42,52,59,42,56,79,72,49,57,70,71,53,54,52,56,45,60,76,42,75,89,66,75,52,84,74,47,89,51,68,44,82,73,46,62,31,41,35,34,10,64,57,83,87,80,61,63,79,83,60,34,24,34,37,69,60,44,84,30,35,36,32,43,40,70,56,56,89,38,56,83,39,71,69,37,51,49,50,32,25,54,73,39,5,30,32,43,36,41,33,36,36,34,42,63,92,73,87,76,78,89,58,71,66,57,47,57,46,46,54,59,64,43,58,88,62,42,36,41,30,32,36,30,74,43,55,13,65,72,73,70,56,79,77,91,73,81,64,91,72,87,81,71,85,56,66,20,40,56,33,53,64,61,72,65,43,96,67,82,62,53,45,69,41,81,87,58,73,59,78,71,67,78,77,111

pLDDT: mean 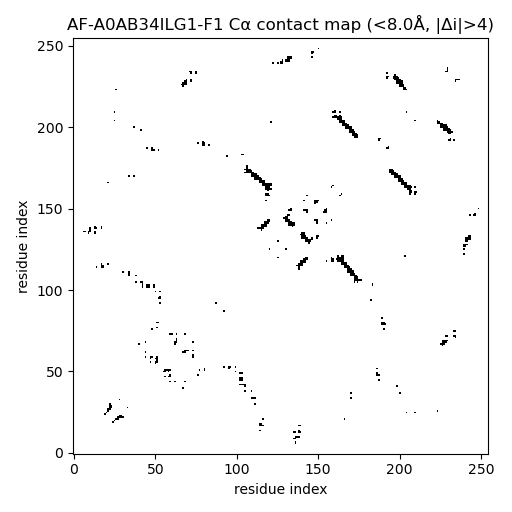75.67, std 15.6, range [31.61, 94.0]

Secondary structure (DSSP, 8-state):
-HHHHHHHHHHHHHHHHHHHIIIIIIS---HHHHHHHHHHHHHHHHHHHHHHHTT--HHHHHHHHTTSB-HHHHHHHHHHHHHHHHH--HHHHHHHHTTTT------SEEEEEEEEEEESS-GGGPPTTS-EEEEETTTEEEEES-GGGTTSHHHHHHHHHHH-EEEEEEEEEE-S--SS--THHHHHHHHT--SSEEEEEEEEE-HHHHH--SS---SS------EEEEETTTT-TTSS-EE-TT---GGGG--